Protein AF-A0A6L9UCV9-F1 (afdb_monomer)

Foldseek 3Di:
DDPLQKKKWFKKAFPVHRVDIDTDMDSDPVVVLVCLQVLVDVVRSVRDDIDTQFMDIDSDPVVSVVLSVCCPDPVNVVCCCVPVHVPVVVVSVVPPDPPDDDDDPDPPPVPPPPPDDPDDDDDPVNVVVVVLVVLLVVVLVLLLLLLLLLLLLQLQLCLQQVDGLQQLVVLVVVLVVCVVVVNPVSNVLSVVLNVLLQVLLVVLQVQLVVDLLSLLRLLLQLLVLLVVLLVQSDPVCSSVSSSSSSSSSSNSQSNFQARPRHGDRSSCLVVLVVLLVVVVVVVVVVDPDPPSVSSCSSVNSSVNSNVVSNVLCVVPPSNSSNVSSVSSNVSSVVSVPPDSVSSVVRDDDPPPPDPPPPDDD

Secondary structure (DSSP, 8-state):
------EEEEEEEESS-TT-EEEEEES-HHHHHHHHHTT-SHHHHTT-SEEEEEEEEESSHHHHHHHHHHHHSHHHHHHHHHHTSTTTTTHHHHT---------TTSSSSSSSS----S----HHHHHHHHHHHHHHHHHHHHHHHHHHHHHHHHHHHHHHSS-SS-HHHHHHHHHHHHHTT-HHHHHHHHHHHHHHHHHHHHHHHHHHH-TTHHHHHHHHHHHHHHHHHH--SGGGHHHHHHHHHHHHHHHTTS-SEETTEE--TT-HHHHHHHHHHHHHHHHTT----GGGGGHHHHHHHHHHHHHHHHHHHHHGGGHHHHHHHHHHHHHHHHTTS-HHHHTTSS--------------

Sequence (361 aa):
MSEMRMWYVYILQSVNFPEQQYTGSTSDLKQRLASHNAGKSTHTAKFAPWVLLWYSAFPDKYRALEFETYLKSHSGRAFAKKRLHSWILPALYLSGNLIQSPHSPQLHASLASSANHPDSVMTRQRRRRLIRTRRRLTGLALVASISFLAGMTDAVGLMLTGNFVSFMTGNTTRAAIAVGTGDFGHAAVLFSAILTFIAGNALGIVIAHAADRRAFVVLACVSVLLAAAAGFAEPSLILVQFYLVVLAMGLVNATVEHIEGLPIGLTYVTGALSRFGRGIGRFLLGDRDFAWTVQIVPWSGMIVGAIIGAFLAGALGAHALWLVSMAALLLALVTLFIPRPLQRRFSHRLMAAAPMVRRSK

Solvent-accessible surface area (backbone atoms only — not comparable to full-atom values): 19606 Å² total; per-residue (Å²): 130,84,81,81,70,44,20,33,27,38,34,34,33,18,70,82,40,73,90,44,69,50,76,45,72,37,73,50,65,68,64,48,54,53,38,41,54,70,40,77,37,84,89,50,31,88,43,44,51,63,44,84,67,44,72,52,79,28,82,43,62,66,64,29,51,53,51,40,54,42,44,71,35,77,67,27,41,55,44,41,52,66,74,64,47,60,77,50,70,66,56,69,64,71,72,73,76,91,75,88,76,93,83,81,99,72,75,78,74,75,74,69,79,75,81,85,71,98,79,79,84,75,50,72,64,60,54,52,50,53,52,52,52,53,50,52,50,53,49,52,51,51,44,20,53,51,22,16,53,48,22,18,48,36,32,30,38,26,72,74,62,76,42,68,38,66,50,52,72,60,32,53,52,51,21,54,49,25,51,74,73,67,38,54,68,62,18,50,56,33,51,52,42,50,52,38,24,51,50,15,34,54,50,17,45,54,53,25,67,77,37,93,55,25,42,30,55,35,28,39,52,29,14,52,33,25,41,54,23,34,71,34,62,50,82,93,36,39,66,59,21,45,50,32,42,13,24,23,52,19,19,53,50,42,45,43,48,29,56,97,84,42,79,44,56,79,82,43,49,71,61,30,50,52,47,31,54,52,38,52,55,41,42,76,74,68,50,83,80,64,75,38,62,64,41,48,44,40,53,58,19,19,54,56,18,22,54,53,17,40,52,38,27,71,76,47,46,61,59,30,36,46,56,51,15,50,51,31,37,51,52,15,58,57,46,69,76,52,58,67,80,59,60,65,63,26,44,82,74,77,73,73,73,74,79,78,77,77,77,78,129

Radius of gyration: 29.12 Å; Cα contacts (8 Å, |Δi|>4): 471; chains: 1; bounding box: 70×58×91 Å

Nearest PDB structures (foldseek):
  8tgn-assembly1_A  TM=4.845E-01  e=9.704E-02  Homo sapiens
  8tgk-assembly1_A  TM=5.500E-01  e=6.920E-01  Homo sapiens
  8sbe-assembly1_A  TM=4.747E-01  e=5.294E-01  Rattus norvegicus
  8hpk-assembly1_A  TM=4.981E-01  e=1.081E+00  Oxalobacter formigenes

pLDDT: mean 81.97, std 19.86, range [25.48, 98.5]

Structure (mmCIF, N/CA/C/O backbone):
data_AF-A0A6L9UCV9-F1
#
_entry.id   AF-A0A6L9UCV9-F1
#
loop_
_atom_site.group_PDB
_atom_site.id
_atom_site.type_symbol
_atom_site.label_atom_id
_atom_site.label_alt_id
_atom_site.label_comp_id
_atom_site.label_asym_id
_atom_site.label_entity_id
_atom_site.label_seq_id
_atom_site.pdbx_PDB_ins_code
_atom_site.Cartn_x
_atom_site.Cartn_y
_atom_site.Cartn_z
_atom_site.occupancy
_atom_site.B_iso_or_equiv
_atom_site.auth_seq_id
_atom_site.auth_comp_id
_atom_site.auth_asym_id
_atom_site.auth_atom_id
_atom_site.pdbx_PDB_model_num
ATOM 1 N N . MET A 1 1 ? 52.399 -30.884 -16.250 1.00 38.41 1 MET A N 1
ATOM 2 C CA . MET A 1 1 ? 51.364 -29.880 -15.908 1.00 38.41 1 MET A CA 1
ATOM 3 C C . MET A 1 1 ? 50.056 -30.355 -16.522 1.00 38.41 1 MET A C 1
ATOM 5 O O . MET A 1 1 ? 50.013 -30.480 -17.736 1.00 38.41 1 MET A O 1
ATOM 9 N N . SER A 1 2 ? 49.043 -30.732 -15.732 1.00 49.66 2 SER A N 1
ATOM 10 C CA . SER A 1 2 ? 47.753 -31.137 -16.310 1.00 49.66 2 SER A CA 1
ATOM 11 C C . SER A 1 2 ? 47.058 -29.907 -16.892 1.00 49.66 2 SER A C 1
ATOM 13 O O . SER A 1 2 ? 46.834 -28.944 -16.157 1.00 49.66 2 SER A O 1
ATOM 15 N N . GLU A 1 3 ? 46.720 -29.921 -18.182 1.00 56.31 3 GLU A N 1
ATOM 16 C CA . GLU A 1 3 ? 45.866 -28.892 -18.784 1.00 56.31 3 GLU A CA 1
ATOM 17 C C . GLU A 1 3 ? 44.576 -28.749 -17.967 1.00 56.31 3 GLU A C 1
ATOM 19 O O . GLU A 1 3 ? 43.811 -29.707 -17.811 1.00 56.31 3 GLU A O 1
ATOM 24 N N . MET A 1 4 ? 44.324 -27.551 -17.434 1.00 59.75 4 MET A N 1
ATOM 25 C CA . MET A 1 4 ? 43.027 -27.234 -16.844 1.00 59.75 4 MET A CA 1
ATOM 26 C C . MET A 1 4 ? 41.976 -27.264 -17.957 1.00 59.75 4 MET A C 1
ATOM 28 O O . MET A 1 4 ? 41.922 -26.371 -18.803 1.00 59.75 4 MET A O 1
ATOM 32 N N . ARG A 1 5 ? 41.144 -28.310 -17.977 1.00 77.56 5 ARG A N 1
ATOM 33 C CA . ARG A 1 5 ? 40.060 -28.449 -18.956 1.00 77.56 5 ARG A CA 1
ATOM 34 C C . ARG A 1 5 ? 38.947 -27.444 -18.660 1.00 77.56 5 ARG A C 1
ATOM 36 O O . ARG A 1 5 ? 38.121 -27.664 -17.778 1.00 77.56 5 ARG A O 1
ATOM 43 N N . MET A 1 6 ? 38.915 -26.370 -19.443 1.00 90.88 6 MET A N 1
ATOM 44 C CA . MET A 1 6 ? 37.832 -25.388 -19.440 1.00 90.88 6 MET A CA 1
ATOM 45 C C . MET A 1 6 ? 36.520 -26.006 -19.943 1.00 90.88 6 MET A C 1
ATOM 47 O O . MET A 1 6 ? 36.505 -26.895 -20.796 1.00 90.88 6 MET A O 1
ATOM 51 N N . TRP A 1 7 ? 35.405 -25.496 -19.429 1.00 95.12 7 TRP A N 1
ATOM 52 C CA . TRP A 1 7 ? 34.051 -25.832 -19.853 1.00 95.12 7 TRP A CA 1
ATOM 53 C C . TRP A 1 7 ? 33.343 -24.599 -20.392 1.00 95.12 7 TRP A C 1
ATOM 55 O O . TRP A 1 7 ? 33.472 -23.507 -19.856 1.00 95.12 7 TRP A O 1
ATOM 65 N N . TYR A 1 8 ? 32.563 -24.773 -21.447 1.00 96.81 8 TYR A N 1
ATOM 66 C CA . TYR A 1 8 ? 31.855 -23.697 -22.121 1.00 96.81 8 TYR A CA 1
ATOM 67 C C . TYR A 1 8 ? 30.358 -23.928 -22.028 1.00 96.81 8 TYR A C 1
ATOM 69 O O . TYR A 1 8 ? 29.886 -25.010 -22.372 1.00 96.81 8 TYR A O 1
ATOM 77 N N . VAL A 1 9 ? 29.613 -22.902 -21.627 1.00 97.56 9 VAL A N 1
ATOM 78 C CA . VAL A 1 9 ? 28.151 -22.843 -21.766 1.00 97.56 9 VAL A CA 1
ATOM 79 C C . VAL A 1 9 ? 27.839 -21.943 -22.947 1.00 97.56 9 VAL A C 1
ATOM 81 O O . VAL A 1 9 ? 28.380 -20.842 -23.031 1.00 97.56 9 VAL A O 1
ATOM 84 N N . TYR A 1 10 ? 26.985 -22.395 -23.858 1.00 96.19 10 TYR A N 1
ATOM 85 C CA . TYR A 1 10 ? 26.725 -21.713 -25.122 1.00 96.19 10 TYR A CA 1
ATOM 86 C C . TYR A 1 10 ? 25.236 -21.637 -25.454 1.00 96.19 10 TYR A C 1
ATOM 88 O O . TYR A 1 10 ? 24.431 -22.451 -24.999 1.00 96.19 10 TYR A O 1
ATOM 96 N N . ILE A 1 11 ? 24.895 -20.652 -26.284 1.00 95.62 11 ILE A N 1
ATOM 97 C CA . ILE A 1 11 ? 23.583 -20.475 -26.905 1.00 95.62 11 ILE A CA 1
ATOM 98 C C . ILE A 1 11 ? 23.787 -20.479 -28.420 1.00 95.62 11 ILE A C 1
ATOM 100 O O . ILE A 1 11 ? 24.557 -19.675 -28.950 1.00 95.62 11 ILE A O 1
ATOM 104 N N . LEU A 1 12 ? 23.092 -21.379 -29.108 1.00 93.94 12 LEU A N 1
ATOM 105 C CA . LEU A 1 12 ? 23.018 -21.447 -30.563 1.00 93.94 12 LEU A CA 1
ATOM 106 C C . LEU A 1 12 ? 21.675 -20.911 -31.046 1.00 93.94 12 LEU A C 1
ATOM 108 O O . LEU A 1 12 ? 20.663 -21.032 -30.350 1.00 93.94 12 LEU A O 1
ATOM 112 N N . GLN A 1 13 ? 21.666 -20.384 -32.263 1.00 92.88 13 GLN A N 1
ATOM 113 C CA . GLN A 1 13 ? 20.455 -19.993 -32.973 1.00 92.88 13 GLN A CA 1
ATOM 114 C C . GLN A 1 13 ? 20.435 -20.651 -34.350 1.00 92.88 13 GLN A C 1
ATOM 116 O O . GLN A 1 13 ? 21.464 -20.706 -35.027 1.00 92.88 13 GLN A O 1
ATOM 121 N N . SER A 1 14 ? 19.281 -21.187 -34.740 1.00 90.94 14 SER A N 1
ATOM 122 C CA . SER A 1 14 ? 19.103 -21.720 -36.089 1.00 90.94 14 SER A CA 1
ATOM 123 C C . SER A 1 14 ? 19.047 -20.571 -37.092 1.00 90.94 14 SER A C 1
ATOM 125 O O . SER A 1 14 ? 18.369 -19.569 -36.859 1.00 90.94 14 SER A O 1
ATOM 127 N N . VAL A 1 15 ? 19.749 -20.725 -38.213 1.00 87.50 15 VAL A N 1
ATOM 128 C CA . VAL A 1 15 ? 19.719 -19.762 -39.323 1.00 87.50 15 VAL A CA 1
ATOM 129 C C . VAL A 1 15 ? 18.365 -19.814 -40.028 1.00 87.50 15 VAL A C 1
ATOM 131 O O . VAL A 1 15 ? 17.752 -18.778 -40.267 1.00 87.50 15 VAL A O 1
ATOM 134 N N . ASN A 1 16 ? 17.872 -21.024 -40.305 1.00 84.88 16 ASN A N 1
ATOM 135 C CA . ASN A 1 16 ? 16.624 -21.234 -41.043 1.00 84.88 16 ASN A CA 1
ATOM 136 C C . ASN A 1 16 ? 15.378 -21.023 -40.171 1.00 84.88 16 ASN A C 1
ATOM 138 O O . ASN A 1 16 ? 14.313 -20.688 -40.683 1.00 84.88 16 ASN A O 1
ATOM 142 N N . PHE A 1 17 ? 15.502 -21.201 -38.852 1.00 87.44 17 PHE A N 1
ATOM 143 C CA . PHE A 1 17 ? 14.400 -21.057 -37.903 1.00 87.44 17 PHE A CA 1
ATOM 144 C C . PHE A 1 17 ? 14.795 -20.109 -36.761 1.00 87.44 17 PHE A C 1
ATOM 146 O O . PHE A 1 17 ? 15.124 -20.575 -35.672 1.00 87.44 17 PHE A O 1
ATOM 153 N N . PRO A 1 18 ? 14.734 -18.778 -36.953 1.00 82.44 18 PRO A N 1
ATOM 154 C CA . PRO A 1 18 ? 15.264 -17.809 -35.986 1.00 82.44 18 PRO A CA 1
ATOM 155 C C . PRO A 1 18 ? 14.637 -17.874 -34.585 1.00 82.44 18 PRO A C 1
ATOM 157 O O . PRO A 1 18 ? 15.263 -17.468 -33.608 1.00 82.44 18 PRO A O 1
ATOM 160 N N . GLU A 1 19 ? 13.419 -18.401 -34.461 1.00 83.19 19 GLU A N 1
ATOM 161 C CA . GLU A 1 19 ? 12.747 -18.623 -33.172 1.00 83.19 19 GLU A CA 1
ATOM 162 C C . GLU A 1 19 ? 13.340 -19.811 -32.384 1.00 83.19 19 GLU A C 1
ATOM 164 O O . GLU A 1 19 ? 13.113 -19.944 -31.181 1.00 83.19 19 GLU A O 1
ATOM 169 N N . GLN A 1 20 ? 14.105 -20.684 -33.047 1.00 89.25 20 GLN A N 1
ATOM 170 C CA . GLN A 1 20 ? 14.715 -21.863 -32.444 1.00 89.25 20 GLN A CA 1
ATOM 171 C C . GLN A 1 20 ? 16.097 -21.531 -31.888 1.00 89.25 20 GLN A C 1
ATOM 173 O O . GLN A 1 20 ? 17.032 -21.176 -32.612 1.00 89.25 20 GLN A O 1
ATOM 178 N N . GLN A 1 21 ? 16.226 -21.701 -30.575 1.00 91.94 21 GLN A N 1
ATOM 179 C CA . GLN A 1 21 ? 17.477 -21.555 -29.843 1.00 91.94 21 GLN A CA 1
ATOM 180 C C . GLN A 1 21 ? 17.810 -22.839 -29.098 1.00 91.94 21 GLN A C 1
ATOM 182 O O . GLN A 1 21 ? 16.922 -23.560 -28.636 1.00 91.94 21 GLN A O 1
ATOM 187 N N . TYR A 1 22 ? 19.102 -23.097 -28.940 1.00 92.94 22 TYR A N 1
ATOM 188 C CA . TYR A 1 22 ? 19.594 -24.239 -28.188 1.00 92.94 22 TYR A CA 1
ATOM 189 C C . TYR A 1 22 ? 20.651 -23.802 -27.180 1.00 92.94 22 TYR A C 1
ATOM 191 O O . TYR A 1 22 ? 21.622 -23.145 -27.543 1.00 92.94 22 TYR A O 1
ATOM 199 N N . THR A 1 23 ? 20.477 -24.198 -25.921 1.00 95.38 23 THR A N 1
ATOM 200 C CA . THR A 1 23 ? 21.443 -23.939 -24.846 1.00 95.38 23 THR A CA 1
ATOM 201 C C . THR A 1 23 ? 22.064 -25.252 -24.398 1.00 95.38 23 THR A C 1
ATOM 203 O O . THR A 1 23 ? 21.338 -26.203 -24.095 1.00 95.38 23 THR A O 1
ATOM 206 N N . GLY A 1 24 ? 23.389 -25.292 -24.307 1.00 95.12 24 GLY A N 1
ATOM 207 C CA . GLY A 1 24 ? 24.118 -26.469 -23.847 1.00 95.12 24 GLY A CA 1
ATOM 208 C C . GLY A 1 24 ? 25.471 -26.127 -23.239 1.00 95.12 24 GLY A C 1
ATOM 209 O O . GLY A 1 24 ? 25.876 -24.964 -23.213 1.00 95.12 24 GLY A O 1
ATOM 210 N N . SER A 1 25 ? 26.179 -27.156 -22.779 1.00 95.81 25 SER A N 1
ATOM 211 C CA . SER A 1 25 ? 27.574 -27.055 -22.354 1.00 95.81 25 SER A CA 1
ATOM 212 C C . SER A 1 25 ? 28.478 -28.100 -23.014 1.00 95.81 25 SER A C 1
ATOM 214 O O . SER A 1 25 ? 28.019 -29.095 -23.586 1.00 95.81 25 SER A O 1
ATOM 216 N N . THR A 1 26 ? 29.782 -27.826 -23.047 1.00 94.88 26 THR A N 1
ATOM 217 C CA . THR A 1 26 ? 30.801 -28.681 -23.678 1.00 94.88 26 THR A CA 1
ATOM 218 C C . THR A 1 26 ? 32.203 -28.284 -23.220 1.00 94.88 26 THR A C 1
ATOM 220 O O . THR A 1 26 ? 32.436 -27.121 -22.910 1.00 94.88 26 THR A O 1
ATOM 223 N N . SER A 1 27 ? 33.158 -29.212 -23.219 1.00 93.56 27 SER A N 1
ATOM 224 C CA . SER A 1 27 ? 34.583 -28.887 -23.042 1.00 93.56 27 SER A CA 1
ATOM 225 C C . SER A 1 27 ? 35.250 -28.405 -24.337 1.00 93.56 27 SER A C 1
ATOM 227 O O . SER A 1 27 ? 36.292 -27.766 -24.287 1.00 93.56 27 SER A O 1
ATOM 229 N N . ASP A 1 28 ? 34.640 -28.677 -25.496 1.00 93.75 28 ASP A N 1
ATOM 230 C CA . ASP A 1 28 ? 35.088 -28.188 -26.805 1.00 93.75 28 ASP A CA 1
ATOM 231 C C . ASP A 1 28 ? 33.911 -27.555 -27.554 1.00 93.75 28 ASP A C 1
ATOM 233 O O . ASP A 1 28 ? 32.972 -28.238 -27.985 1.00 93.75 28 ASP A O 1
ATOM 237 N N . LEU A 1 29 ? 33.930 -26.225 -27.655 1.00 93.50 29 LEU A N 1
ATOM 238 C CA . LEU A 1 29 ? 32.867 -25.445 -28.287 1.00 93.50 29 LEU A CA 1
ATOM 239 C C . LEU A 1 29 ? 32.883 -25.561 -29.814 1.00 93.50 29 LEU A C 1
ATOM 241 O O . LEU A 1 29 ? 31.819 -25.635 -30.434 1.00 93.50 29 LEU A O 1
ATOM 245 N N . LYS A 1 30 ? 34.075 -25.611 -30.421 1.00 93.25 30 LYS A N 1
ATOM 246 C CA . LYS A 1 30 ? 34.236 -25.665 -31.881 1.00 93.25 30 LYS A CA 1
ATOM 247 C C . LYS A 1 30 ? 33.744 -27.008 -32.412 1.00 93.25 30 LYS A C 1
ATOM 249 O O . LYS A 1 30 ? 32.900 -27.044 -33.310 1.00 93.25 30 LYS A O 1
ATOM 254 N N . GLN A 1 31 ? 34.196 -28.103 -31.800 1.00 93.75 31 GLN A N 1
ATOM 255 C CA . GLN A 1 31 ? 33.770 -29.453 -32.164 1.00 93.75 31 GLN A CA 1
ATOM 256 C C . GLN A 1 31 ? 32.263 -29.644 -31.946 1.00 93.75 31 GLN A C 1
ATOM 258 O O . GLN A 1 31 ? 31.582 -30.278 -32.761 1.00 93.75 31 GLN A O 1
ATOM 263 N N . ARG A 1 32 ? 31.713 -29.077 -30.864 1.00 94.50 32 ARG A N 1
ATOM 264 C CA . ARG A 1 32 ? 30.282 -29.183 -30.557 1.00 94.50 32 ARG A CA 1
ATOM 265 C C . ARG A 1 32 ? 29.414 -28.452 -31.580 1.00 94.50 32 ARG A C 1
ATOM 267 O O . ARG A 1 32 ? 28.425 -29.032 -32.024 1.00 94.50 32 ARG A O 1
ATOM 274 N N . LEU A 1 33 ? 29.786 -27.237 -31.993 1.00 94.19 33 LEU A N 1
ATOM 275 C CA . LEU A 1 33 ? 29.072 -26.504 -33.046 1.00 94.19 33 LEU A CA 1
ATOM 276 C C . LEU A 1 33 ? 29.090 -27.274 -34.376 1.00 94.19 33 LEU A C 1
ATOM 278 O O . LEU A 1 33 ? 28.041 -27.461 -34.992 1.00 94.19 33 LEU A O 1
ATOM 282 N N . ALA A 1 34 ? 30.256 -27.795 -34.774 1.00 93.50 34 ALA A N 1
ATOM 283 C CA . ALA A 1 34 ? 30.380 -28.632 -35.968 1.00 93.50 34 ALA A CA 1
ATOM 284 C C . ALA A 1 34 ? 29.495 -29.890 -35.881 1.00 93.50 34 ALA A C 1
ATOM 286 O O . ALA A 1 34 ? 28.832 -30.253 -36.848 1.00 93.50 34 ALA A O 1
ATOM 287 N N . SER A 1 35 ? 29.414 -30.518 -34.704 1.00 91.12 35 SER A N 1
ATOM 288 C CA . SER A 1 35 ? 28.571 -31.700 -34.478 1.00 91.12 35 SER A CA 1
ATOM 289 C C . SER A 1 35 ? 27.072 -31.407 -34.605 1.00 91.12 35 SER A C 1
ATOM 291 O O . SER A 1 35 ? 26.344 -32.234 -35.154 1.00 91.12 35 SER A O 1
ATOM 293 N N . HIS A 1 36 ? 26.605 -30.243 -34.133 1.00 91.38 36 HIS A N 1
ATOM 294 C CA . HIS A 1 36 ? 25.216 -29.806 -34.327 1.00 91.38 36 HIS A CA 1
ATOM 295 C C . HIS A 1 36 ? 24.891 -29.590 -35.810 1.00 91.38 36 HIS A C 1
ATOM 297 O O . HIS A 1 36 ? 23.842 -30.035 -36.272 1.00 91.38 36 HIS A O 1
ATOM 303 N N . ASN A 1 37 ? 25.806 -28.975 -36.563 1.00 92.12 37 ASN A N 1
ATOM 304 C CA . ASN A 1 37 ? 25.623 -28.723 -37.996 1.00 92.12 37 ASN A CA 1
ATOM 305 C C . ASN A 1 37 ? 25.769 -29.978 -38.862 1.00 92.12 37 ASN A C 1
ATOM 307 O O . ASN A 1 37 ? 25.152 -30.057 -39.915 1.00 92.12 37 ASN A O 1
ATOM 311 N N . ALA A 1 38 ? 26.501 -30.986 -38.386 1.00 90.62 38 ALA A N 1
ATOM 312 C CA . ALA A 1 38 ? 26.564 -32.315 -38.991 1.00 90.62 38 ALA A CA 1
ATOM 313 C C . ALA A 1 38 ? 25.378 -33.224 -38.599 1.00 90.62 38 ALA A C 1
ATOM 315 O O . ALA A 1 38 ? 25.397 -34.414 -38.901 1.00 90.62 38 ALA A O 1
ATOM 316 N N . GLY A 1 39 ? 24.376 -32.711 -37.873 1.00 87.50 39 GLY A N 1
ATOM 317 C CA . GLY A 1 39 ? 23.168 -33.466 -37.530 1.00 87.50 39 GLY A CA 1
ATOM 318 C C . GLY A 1 39 ? 23.360 -34.579 -36.491 1.00 87.50 39 GLY A C 1
ATOM 319 O O . GLY A 1 39 ? 22.473 -35.411 -36.321 1.00 87.50 39 GLY A O 1
ATOM 320 N N . LYS A 1 40 ? 24.468 -34.593 -35.736 1.00 84.50 40 LYS A N 1
ATOM 321 C CA . LYS A 1 40 ? 24.797 -35.665 -34.766 1.00 84.50 40 LYS A CA 1
ATOM 322 C C . LYS A 1 40 ? 23.916 -35.691 -33.505 1.00 84.50 40 LYS A C 1
ATOM 324 O O . LYS A 1 40 ? 24.155 -36.481 -32.598 1.00 84.50 40 LYS A O 1
ATOM 329 N N . SER A 1 41 ? 22.917 -34.816 -33.410 1.00 82.81 41 SER A N 1
ATOM 330 C CA . SER A 1 41 ? 21.957 -34.761 -32.307 1.00 82.81 41 SER A CA 1
ATOM 331 C C . SER A 1 41 ? 20.544 -34.708 -32.876 1.00 82.81 41 SER A C 1
ATOM 333 O O . SER A 1 41 ? 20.150 -33.718 -33.490 1.00 82.81 41 SER A O 1
ATOM 335 N N . THR A 1 42 ? 19.769 -35.764 -32.624 1.00 78.56 42 THR A N 1
ATOM 336 C CA . THR A 1 42 ? 18.404 -35.968 -33.141 1.00 78.56 42 THR A CA 1
ATOM 337 C C . THR A 1 42 ? 17.480 -34.771 -32.896 1.00 78.56 42 THR A C 1
ATOM 339 O O . THR A 1 42 ? 16.732 -34.365 -33.782 1.00 78.56 42 THR A O 1
ATOM 342 N N . HIS A 1 43 ? 17.574 -34.138 -31.724 1.00 76.88 43 HIS A N 1
ATOM 343 C CA . HIS A 1 43 ? 16.745 -32.982 -31.364 1.00 76.88 43 HIS A CA 1
ATOM 344 C C . HIS A 1 43 ? 17.124 -31.682 -32.083 1.00 76.88 43 HIS A C 1
ATOM 346 O O . HIS A 1 43 ? 16.264 -30.816 -32.250 1.00 76.88 43 HIS A O 1
ATOM 352 N N . THR A 1 44 ? 18.383 -31.530 -32.497 1.00 84.31 44 THR A N 1
ATOM 353 C CA . THR A 1 44 ? 18.900 -30.279 -33.079 1.00 84.31 44 THR A CA 1
ATOM 354 C C . THR A 1 44 ? 19.157 -30.366 -34.582 1.00 84.31 44 THR A C 1
ATOM 356 O O . THR A 1 44 ? 19.187 -29.331 -35.243 1.00 84.31 44 THR A O 1
ATOM 359 N N . ALA A 1 45 ? 19.263 -31.573 -35.145 1.00 86.50 45 ALA A N 1
ATOM 360 C CA . ALA A 1 45 ? 19.530 -31.807 -36.565 1.00 86.50 45 ALA A CA 1
ATOM 361 C C . ALA A 1 45 ? 18.494 -31.140 -37.485 1.00 86.50 45 ALA A C 1
ATOM 363 O O . ALA A 1 45 ? 18.858 -30.494 -38.461 1.00 86.50 45 ALA A O 1
ATOM 364 N N . LYS A 1 46 ? 17.207 -31.211 -37.121 1.00 91.38 46 LYS A N 1
ATOM 365 C CA . LYS A 1 46 ? 16.090 -30.636 -37.895 1.00 91.38 46 LYS A CA 1
ATOM 366 C C . LYS A 1 46 ? 16.097 -29.108 -38.020 1.00 91.38 46 LYS A C 1
ATOM 368 O O . LYS A 1 46 ? 15.329 -28.564 -38.803 1.00 91.38 46 LYS A O 1
ATOM 373 N N . PHE A 1 47 ? 16.922 -28.419 -37.233 1.00 89.38 47 PHE A N 1
ATOM 374 C CA . PHE A 1 47 ? 17.032 -26.960 -37.256 1.00 89.38 47 PHE A CA 1
ATOM 375 C C . PHE A 1 47 ? 18.437 -26.487 -37.654 1.00 89.38 47 PHE A C 1
ATOM 377 O O . PHE A 1 47 ? 18.757 -25.311 -37.486 1.00 89.38 47 PHE A O 1
ATOM 384 N N . ALA A 1 48 ? 19.285 -27.375 -38.178 1.00 86.75 48 ALA A N 1
ATOM 385 C CA . ALA A 1 48 ? 20.532 -26.959 -38.805 1.00 86.75 48 ALA A CA 1
ATOM 386 C C . ALA A 1 48 ? 20.254 -26.090 -40.063 1.00 86.75 48 ALA A C 1
ATOM 388 O O . ALA A 1 48 ? 19.210 -26.255 -40.702 1.00 86.75 48 ALA A O 1
ATOM 389 N N . PRO A 1 49 ? 21.164 -25.169 -40.437 1.00 92.12 49 PRO A N 1
ATOM 390 C CA . PRO A 1 49 ? 22.422 -24.865 -39.766 1.00 92.12 49 PRO A CA 1
ATOM 391 C C . PRO A 1 49 ? 22.237 -23.937 -38.554 1.00 92.12 49 PRO A C 1
ATOM 393 O O . PRO A 1 49 ? 21.345 -23.091 -38.504 1.00 92.12 49 PRO A O 1
ATOM 396 N N . TRP A 1 50 ? 23.115 -24.112 -37.574 1.00 92.44 50 TRP A N 1
ATOM 397 C CA . TRP A 1 50 ? 23.215 -23.368 -36.327 1.00 92.44 50 TRP A CA 1
ATOM 398 C C . TRP A 1 50 ? 24.404 -22.414 -36.364 1.00 92.44 50 TRP A C 1
ATOM 400 O O . TRP A 1 50 ? 25.497 -22.772 -36.817 1.00 92.44 50 TRP A O 1
ATOM 410 N N . VAL A 1 51 ? 24.207 -21.230 -35.795 1.00 93.12 51 VAL A N 1
ATOM 411 C CA . VAL A 1 51 ? 25.260 -20.249 -35.521 1.00 93.12 51 VAL A CA 1
ATOM 412 C C . VAL A 1 51 ? 25.408 -20.036 -34.019 1.00 93.12 51 VAL A C 1
ATOM 414 O O . VAL A 1 51 ? 24.438 -20.114 -33.259 1.00 93.12 51 VAL A O 1
ATOM 417 N N . LEU A 1 52 ? 26.641 -19.783 -33.578 1.00 93.88 52 LEU A N 1
ATOM 418 C CA . LEU A 1 52 ? 26.940 -19.478 -32.184 1.00 93.88 52 LEU A CA 1
ATOM 419 C C . LEU A 1 52 ? 26.531 -18.039 -31.874 1.00 93.88 52 LEU A C 1
ATOM 421 O O . LEU A 1 52 ? 27.089 -17.096 -32.428 1.00 93.88 52 LEU A O 1
ATOM 425 N N . LEU A 1 53 ? 25.574 -17.882 -30.966 1.00 92.25 53 LEU A N 1
ATOM 426 C CA . LEU A 1 53 ? 25.051 -16.579 -30.574 1.00 92.25 53 LEU A CA 1
ATOM 427 C C . LEU A 1 53 ? 25.840 -15.986 -29.405 1.00 92.25 53 LEU A C 1
ATOM 429 O O . LEU A 1 53 ? 26.113 -14.790 -29.364 1.00 92.25 53 LEU A O 1
ATOM 433 N N . TRP A 1 54 ? 26.178 -16.830 -28.432 1.00 95.56 54 TRP A N 1
ATOM 434 C CA . TRP A 1 54 ? 26.879 -16.429 -27.218 1.00 95.56 54 TRP A CA 1
ATOM 435 C C . TRP A 1 54 ? 27.520 -17.641 -26.536 1.00 95.56 54 TRP A C 1
ATOM 437 O O . TRP A 1 54 ? 26.983 -18.747 -26.619 1.00 95.56 54 TRP A O 1
ATOM 447 N N . TYR A 1 55 ? 28.624 -17.432 -25.814 1.00 96.50 55 TYR A N 1
ATOM 448 C CA . TYR A 1 55 ? 29.179 -18.424 -24.894 1.00 96.50 55 TYR A CA 1
ATOM 449 C C . TYR A 1 55 ? 29.883 -17.780 -23.692 1.00 96.50 55 TYR A C 1
ATOM 451 O O . TYR A 1 55 ? 30.269 -16.612 -23.736 1.00 96.50 55 TYR A O 1
ATOM 459 N N . SER A 1 56 ? 30.090 -18.564 -22.634 1.00 95.75 56 SER A N 1
ATOM 460 C CA . SER A 1 56 ? 30.952 -18.228 -21.496 1.00 95.75 56 SER A CA 1
ATOM 461 C C . SER A 1 56 ? 31.777 -19.438 -21.074 1.00 95.75 56 SER A C 1
ATOM 463 O O . SER A 1 56 ? 31.319 -20.575 -21.193 1.00 95.75 56 SER A O 1
ATOM 465 N N . ALA A 1 57 ? 33.004 -19.177 -20.625 1.00 95.44 57 ALA A N 1
ATOM 466 C CA . ALA A 1 57 ? 33.975 -20.181 -20.222 1.00 95.44 57 ALA A CA 1
ATOM 467 C C . ALA A 1 57 ? 34.072 -20.262 -18.692 1.00 95.44 57 ALA A C 1
ATOM 469 O O . ALA A 1 57 ? 34.106 -19.243 -18.005 1.00 95.44 57 ALA A O 1
ATOM 470 N N . PHE A 1 58 ? 34.166 -21.481 -18.180 1.00 92.31 58 PHE A N 1
ATOM 471 C CA . PHE A 1 58 ? 34.222 -21.825 -16.770 1.00 92.31 58 PHE A CA 1
ATOM 472 C C . PHE A 1 58 ? 35.431 -22.735 -16.532 1.00 92.31 58 PHE A C 1
ATOM 474 O O . PHE A 1 58 ? 35.619 -23.694 -17.283 1.00 92.31 58 PHE A O 1
ATOM 481 N N . PRO A 1 59 ? 36.236 -22.485 -15.489 1.00 89.81 59 PRO A N 1
ATOM 482 C CA . PRO A 1 59 ? 37.320 -23.389 -15.104 1.00 89.81 59 PRO A CA 1
ATOM 483 C C . PRO A 1 59 ? 36.805 -24.661 -14.416 1.00 89.81 59 PRO A C 1
ATOM 485 O O . PRO A 1 59 ? 37.529 -25.645 -14.321 1.00 89.81 59 PRO A O 1
ATOM 488 N N . ASP A 1 60 ? 35.556 -24.644 -13.943 1.00 87.69 60 ASP A N 1
ATOM 489 C CA . ASP A 1 60 ? 34.915 -25.747 -13.240 1.00 87.69 60 ASP A CA 1
ATOM 490 C C . ASP A 1 60 ? 33.675 -26.240 -13.998 1.00 87.69 60 ASP A C 1
ATOM 492 O O . ASP A 1 60 ? 32.797 -25.460 -14.385 1.00 87.69 60 ASP A O 1
ATOM 496 N N . LYS A 1 61 ? 33.597 -27.561 -14.185 1.00 90.88 61 LYS A N 1
ATOM 497 C CA . LYS A 1 61 ? 32.494 -28.223 -14.890 1.00 90.88 61 LYS A CA 1
ATOM 498 C C . LYS A 1 61 ? 31.165 -28.044 -14.160 1.00 90.88 61 LYS A C 1
ATOM 500 O O . LYS A 1 61 ? 30.139 -27.870 -14.815 1.00 90.88 61 LYS A O 1
ATOM 505 N N . TYR A 1 62 ? 31.164 -28.107 -12.829 1.00 91.12 62 TYR A N 1
ATOM 506 C CA . TYR A 1 62 ? 29.929 -28.048 -12.049 1.00 91.12 62 TYR A CA 1
ATOM 507 C C . TYR A 1 62 ? 29.285 -26.665 -12.145 1.00 91.12 62 TYR A C 1
ATOM 509 O O . TYR A 1 62 ? 28.101 -26.567 -12.460 1.00 91.12 62 TYR A O 1
ATOM 517 N N . ARG A 1 63 ? 30.078 -25.594 -12.042 1.00 90.38 63 ARG A N 1
ATOM 518 C CA . ARG A 1 63 ? 29.618 -24.216 -12.275 1.00 90.38 63 ARG A CA 1
ATOM 519 C C . ARG A 1 63 ? 29.087 -24.002 -13.692 1.00 90.38 63 ARG A C 1
ATOM 521 O O . ARG A 1 63 ? 28.092 -23.299 -13.863 1.00 90.38 63 ARG A O 1
ATOM 528 N N . ALA A 1 64 ? 29.702 -24.623 -14.703 1.00 93.38 64 ALA A N 1
ATOM 529 C CA . ALA A 1 64 ? 29.175 -24.588 -16.069 1.00 93.38 64 ALA A CA 1
ATOM 530 C C . ALA A 1 64 ? 27.786 -25.251 -16.159 1.00 93.38 64 ALA A C 1
ATOM 532 O O . ALA A 1 64 ? 26.876 -24.698 -16.774 1.00 93.38 64 ALA A O 1
ATOM 533 N N . LEU A 1 65 ? 27.598 -26.406 -15.513 1.00 93.06 65 LEU A N 1
ATOM 534 C CA . LEU A 1 65 ? 26.322 -27.131 -15.505 1.00 93.06 65 LEU A CA 1
ATOM 535 C C . LEU A 1 65 ? 25.227 -26.399 -14.714 1.00 93.06 65 LEU A C 1
ATOM 537 O O . LEU A 1 65 ? 24.081 -26.340 -15.169 1.00 93.06 65 LEU A O 1
ATOM 541 N N . GLU A 1 66 ? 25.558 -25.800 -13.567 1.00 94.38 66 GLU A N 1
ATOM 542 C CA . GLU A 1 66 ? 24.630 -24.951 -12.805 1.00 94.38 66 GLU A CA 1
ATOM 543 C C . GLU A 1 66 ? 24.169 -23.756 -13.641 1.00 94.38 66 GLU A C 1
ATOM 545 O O . GLU A 1 66 ? 22.974 -23.457 -13.716 1.00 94.38 66 GLU A O 1
ATOM 550 N N . PHE A 1 67 ? 25.107 -23.104 -14.334 1.00 95.19 67 PHE A N 1
ATOM 551 C CA . PHE A 1 67 ? 24.794 -21.965 -15.183 1.00 95.19 67 PHE A CA 1
ATOM 552 C C . PHE A 1 67 ? 23.974 -22.366 -16.420 1.00 95.19 67 PHE A C 1
ATOM 554 O O . PHE A 1 67 ? 23.006 -21.683 -16.759 1.00 95.19 67 PHE A O 1
ATOM 561 N N . GLU A 1 68 ? 24.281 -23.498 -17.063 1.00 96.19 68 GLU A N 1
ATOM 562 C CA . GLU A 1 68 ? 23.455 -24.071 -18.136 1.00 96.19 68 GLU A CA 1
ATOM 563 C C . GLU A 1 68 ? 22.023 -24.349 -17.651 1.00 96.19 68 GLU A C 1
ATOM 565 O O . GLU A 1 68 ? 21.051 -23.969 -18.314 1.00 96.19 68 GLU A O 1
ATOM 570 N N . THR A 1 69 ? 21.888 -24.976 -16.480 1.00 94.75 69 THR A N 1
ATOM 571 C CA . THR A 1 69 ? 20.593 -25.294 -15.860 1.00 94.75 69 THR A CA 1
ATOM 572 C C . THR A 1 69 ? 19.801 -24.023 -15.579 1.00 94.75 69 THR A C 1
ATOM 574 O O . THR A 1 69 ? 18.622 -23.930 -15.935 1.00 94.75 69 THR A O 1
ATOM 577 N N . TYR A 1 70 ? 20.459 -22.999 -15.029 1.00 95.31 70 TYR A N 1
ATOM 578 C CA . TYR A 1 70 ? 19.859 -21.685 -14.839 1.00 95.31 70 TYR A CA 1
ATOM 579 C C . TYR A 1 70 ? 19.370 -21.100 -16.166 1.00 95.31 70 TYR A C 1
ATOM 581 O O . TYR A 1 70 ? 18.200 -20.727 -16.254 1.00 95.31 70 TYR A O 1
ATOM 589 N N . LEU A 1 71 ? 20.200 -21.075 -17.215 1.00 94.88 71 LEU A N 1
ATOM 590 C CA . LEU A 1 71 ? 19.818 -20.537 -18.527 1.00 94.88 71 LEU A CA 1
ATOM 591 C C . LEU A 1 71 ? 18.646 -21.292 -19.175 1.00 94.88 71 LEU A C 1
ATOM 593 O O . LEU A 1 71 ? 17.896 -20.697 -19.952 1.00 94.88 71 LEU A O 1
ATOM 597 N N . LYS A 1 72 ? 18.447 -22.573 -18.844 1.00 90.38 72 LYS A N 1
ATOM 598 C CA . LYS A 1 72 ? 17.306 -23.377 -19.311 1.00 90.38 72 LYS A CA 1
ATOM 599 C C . LYS A 1 72 ? 15.995 -23.082 -18.567 1.00 90.38 72 LYS A C 1
ATOM 601 O O . LYS A 1 72 ? 14.936 -23.401 -19.111 1.00 90.38 72 LYS A O 1
ATOM 606 N N . SER A 1 73 ? 16.041 -22.445 -17.394 1.00 89.88 73 SER A N 1
ATOM 607 C CA . SER A 1 73 ? 14.858 -22.033 -16.618 1.00 89.88 73 SER A CA 1
ATOM 608 C C . SER A 1 73 ? 14.095 -20.856 -17.253 1.00 89.88 73 SER A C 1
ATOM 610 O O . SER A 1 73 ? 14.619 -20.136 -18.103 1.00 89.88 73 SER A O 1
ATOM 612 N N . HIS A 1 74 ? 12.855 -20.602 -16.814 1.00 79.62 74 HIS A N 1
ATOM 613 C CA . HIS A 1 74 ? 12.045 -19.472 -17.300 1.00 79.62 74 HIS A CA 1
ATOM 614 C C . HIS A 1 74 ? 12.724 -18.109 -17.078 1.00 79.62 74 HIS A C 1
ATOM 616 O O . HIS A 1 74 ? 12.775 -17.277 -17.988 1.00 79.62 74 HIS A O 1
ATOM 622 N N . SER A 1 75 ? 13.275 -17.884 -15.882 1.00 84.38 75 SER A N 1
ATOM 623 C CA . SER A 1 75 ? 13.974 -16.642 -15.542 1.00 84.38 75 SER A CA 1
ATOM 624 C C . SER A 1 75 ? 15.310 -16.523 -16.281 1.00 84.38 75 SER A C 1
ATOM 626 O O . SER A 1 75 ? 15.639 -15.436 -16.759 1.00 84.38 75 SER A O 1
ATOM 628 N N . GLY A 1 76 ? 16.033 -17.632 -16.460 1.00 89.56 76 GLY A N 1
ATOM 629 C CA . GLY A 1 76 ? 17.276 -17.677 -17.231 1.00 89.56 76 GLY A CA 1
ATOM 630 C C . GLY A 1 76 ? 17.079 -17.401 -18.719 1.00 89.56 76 GLY A C 1
ATOM 631 O O . GLY A 1 76 ? 17.827 -16.611 -19.292 1.00 89.56 76 GLY A O 1
ATOM 632 N N . ARG A 1 77 ? 16.020 -17.937 -19.340 1.00 88.75 77 ARG A N 1
ATOM 633 C CA . ARG A 1 77 ? 15.650 -17.611 -20.732 1.00 88.75 77 ARG A CA 1
ATOM 634 C C . ARG A 1 77 ? 15.317 -16.126 -20.893 1.00 88.75 77 ARG A C 1
ATOM 636 O O . ARG A 1 77 ? 15.786 -15.484 -21.833 1.00 88.75 77 ARG A O 1
ATOM 643 N N . ALA A 1 78 ? 14.558 -15.553 -19.954 1.00 85.69 78 ALA A N 1
ATOM 644 C CA . ALA A 1 78 ? 14.255 -14.120 -19.950 1.00 85.69 78 ALA A CA 1
ATOM 645 C C . ALA A 1 78 ? 15.522 -13.261 -19.764 1.00 85.69 78 ALA A C 1
ATOM 647 O O . ALA A 1 78 ? 15.680 -12.232 -20.429 1.00 85.69 78 ALA A O 1
ATOM 648 N N . PHE A 1 79 ? 16.442 -13.696 -18.896 1.00 91.69 79 PHE A N 1
ATOM 649 C CA . PHE A 1 79 ? 17.748 -13.071 -18.707 1.00 91.69 79 PHE A CA 1
ATOM 650 C C . PHE A 1 79 ? 18.586 -13.127 -19.990 1.00 91.69 79 PHE A C 1
ATOM 652 O O . PHE A 1 79 ? 19.008 -12.074 -20.469 1.00 91.69 79 PHE A O 1
ATOM 659 N N . ALA A 1 80 ? 18.756 -14.309 -20.590 1.00 89.75 80 ALA A N 1
ATOM 660 C CA . ALA A 1 80 ? 19.535 -14.513 -21.810 1.00 89.75 80 ALA A CA 1
ATOM 661 C C . ALA A 1 80 ? 19.028 -13.634 -22.957 1.00 89.75 80 ALA A C 1
ATOM 663 O O . ALA A 1 80 ? 19.801 -12.875 -23.550 1.00 89.75 80 ALA A O 1
ATOM 664 N N . LYS A 1 81 ? 17.708 -13.645 -23.190 1.00 85.38 81 LYS A N 1
ATOM 665 C CA . LYS A 1 81 ? 17.060 -12.822 -24.218 1.00 85.38 81 LYS A CA 1
ATOM 666 C C . LYS A 1 81 ? 17.301 -11.336 -24.008 1.00 85.38 81 LYS A C 1
ATOM 668 O O . LYS A 1 81 ? 17.436 -10.602 -24.976 1.00 85.38 81 LYS A O 1
ATOM 673 N N . LYS A 1 82 ? 17.356 -10.872 -22.758 1.00 85.62 82 LYS A N 1
ATOM 674 C CA . LYS A 1 82 ? 17.529 -9.451 -22.428 1.00 85.62 82 LYS A CA 1
ATOM 675 C C . LYS A 1 82 ? 18.996 -9.015 -22.403 1.00 85.62 82 LYS A C 1
ATOM 677 O O . LYS A 1 82 ? 19.279 -7.868 -22.750 1.00 85.62 82 LYS A O 1
ATOM 682 N N . ARG A 1 83 ? 19.902 -9.886 -21.954 1.00 88.62 83 ARG A N 1
ATOM 683 C CA . ARG A 1 83 ? 21.259 -9.523 -21.515 1.00 88.62 83 ARG A CA 1
ATOM 684 C C . ARG A 1 83 ? 22.391 -10.215 -22.255 1.00 88.62 83 ARG A C 1
ATOM 686 O O . ARG A 1 83 ? 23.506 -9.752 -22.091 1.00 88.62 83 ARG A O 1
ATOM 693 N N . LEU A 1 84 ? 22.139 -11.284 -23.005 1.00 87.44 84 LEU A N 1
ATOM 694 C CA . LEU A 1 84 ? 23.201 -12.020 -23.702 1.00 87.44 84 LEU A CA 1
ATOM 695 C C . LEU A 1 84 ? 23.112 -11.864 -25.222 1.00 87.44 84 LEU A C 1
ATOM 697 O O . LEU A 1 84 ? 24.144 -11.843 -25.880 1.00 87.44 84 LEU A O 1
ATOM 701 N N . HIS A 1 85 ? 21.903 -11.715 -25.780 1.00 75.25 85 HIS A N 1
ATOM 702 C CA . HIS A 1 85 ? 21.733 -11.658 -27.238 1.00 75.25 85 HIS A CA 1
ATOM 703 C C . HIS A 1 85 ? 20.638 -10.703 -27.750 1.00 75.25 85 HIS A C 1
ATOM 705 O O . HIS A 1 85 ? 20.279 -10.755 -28.926 1.00 75.25 85 HIS A O 1
ATOM 711 N N . SER A 1 86 ? 20.120 -9.791 -26.913 1.00 64.75 86 SER A N 1
ATOM 712 C CA . SER A 1 86 ? 19.064 -8.837 -27.322 1.00 64.75 86 SER A CA 1
ATOM 713 C C . SER A 1 86 ? 19.461 -7.929 -28.495 1.00 64.75 86 SER A C 1
ATOM 715 O O . SER A 1 86 ? 18.589 -7.412 -29.189 1.00 64.75 86 SER A O 1
ATOM 717 N N . TRP A 1 87 ? 20.762 -7.726 -28.713 1.00 60.03 87 TRP A N 1
ATOM 718 C CA . TRP A 1 87 ? 21.334 -6.864 -29.752 1.00 60.03 87 TRP A CA 1
ATOM 719 C C . TRP A 1 87 ? 21.737 -7.596 -31.035 1.00 60.03 87 TRP A C 1
ATOM 721 O O . TRP A 1 87 ? 22.083 -6.930 -32.004 1.00 60.03 87 TRP A O 1
ATOM 731 N N . ILE A 1 88 ? 21.708 -8.932 -31.063 1.00 58.47 88 ILE A N 1
ATOM 732 C CA . ILE A 1 88 ? 22.233 -9.708 -32.200 1.00 58.47 88 ILE A CA 1
ATOM 733 C C . ILE A 1 88 ? 21.168 -9.911 -33.298 1.00 58.47 88 ILE A C 1
ATOM 735 O O . ILE A 1 88 ? 21.500 -10.051 -34.473 1.00 58.47 88 ILE A O 1
ATOM 739 N N . LEU A 1 89 ? 19.881 -9.808 -32.950 1.00 52.12 89 LEU A N 1
ATOM 740 C CA . LEU A 1 89 ? 18.758 -10.023 -33.874 1.00 52.12 89 LEU A CA 1
ATOM 741 C C . LEU A 1 89 ? 18.714 -9.085 -35.108 1.00 52.12 89 LEU A C 1
ATOM 743 O O . LEU A 1 89 ? 18.285 -9.556 -36.156 1.00 52.12 89 LEU A O 1
ATOM 747 N N . PRO A 1 90 ? 19.164 -7.810 -35.070 1.00 44.38 90 PRO A N 1
ATOM 748 C CA . PRO A 1 90 ? 19.226 -6.977 -36.277 1.00 44.38 90 PRO A CA 1
ATOM 749 C C . PRO A 1 90 ? 20.488 -7.197 -37.127 1.00 44.38 90 PRO A C 1
ATOM 751 O O . PRO A 1 90 ? 20.467 -6.910 -38.318 1.00 44.38 90 PRO A O 1
ATOM 754 N N . ALA A 1 91 ? 21.593 -7.667 -36.537 1.00 42.50 91 ALA A N 1
ATOM 755 C CA . ALA A 1 91 ? 22.900 -7.694 -37.202 1.00 42.50 91 ALA A CA 1
ATOM 756 C C . ALA A 1 91 ? 23.069 -8.899 -38.143 1.00 42.50 91 ALA A C 1
ATOM 758 O O . ALA A 1 91 ? 23.601 -8.740 -39.235 1.00 42.50 91 ALA A O 1
ATOM 759 N N . LEU A 1 92 ? 22.551 -10.074 -37.764 1.00 44.31 92 LEU A N 1
ATOM 760 C CA . LEU A 1 92 ? 22.568 -11.273 -38.618 1.00 44.31 92 LEU A CA 1
ATOM 761 C C . LEU A 1 92 ? 21.573 -11.194 -39.790 1.00 44.31 92 LEU A C 1
ATOM 763 O O . LEU A 1 92 ? 21.773 -11.849 -40.807 1.00 44.31 92 LEU A O 1
ATOM 767 N N . TYR A 1 93 ? 20.526 -10.370 -39.668 1.00 45.38 93 TYR A N 1
ATOM 768 C CA . TYR A 1 93 ? 19.547 -10.129 -40.736 1.00 45.38 93 TYR A CA 1
ATOM 769 C C . TYR A 1 93 ? 20.072 -9.183 -41.827 1.00 45.38 93 TYR A C 1
ATOM 771 O O . TYR A 1 93 ? 19.634 -9.259 -42.969 1.00 45.38 93 TYR A O 1
ATOM 779 N N . LEU A 1 94 ? 21.012 -8.294 -41.487 1.00 40.41 94 LEU A N 1
ATOM 780 C CA . LEU A 1 94 ? 21.586 -7.316 -42.419 1.00 40.41 94 LEU A CA 1
ATOM 781 C C . LEU A 1 94 ? 22.790 -7.855 -43.207 1.00 40.41 94 LEU A C 1
ATOM 783 O O . LEU A 1 94 ? 23.209 -7.222 -44.169 1.00 40.41 94 LEU A O 1
ATOM 787 N N . SER A 1 95 ? 23.334 -9.017 -42.838 1.00 39.59 95 SER A N 1
ATOM 788 C CA . SER A 1 95 ? 24.454 -9.656 -43.545 1.00 39.59 95 SER A CA 1
ATOM 789 C C . SER A 1 95 ? 24.022 -10.649 -44.635 1.00 39.59 95 SER A C 1
ATOM 791 O O . SER A 1 95 ? 24.863 -11.348 -45.193 1.00 39.59 95 SER A O 1
ATOM 793 N N . GLY A 1 96 ? 22.725 -10.733 -44.946 1.00 41.84 96 GLY A N 1
ATOM 794 C CA . GLY A 1 96 ? 22.183 -11.555 -46.027 1.00 41.84 96 GLY A CA 1
ATOM 795 C C . GLY A 1 96 ? 21.888 -10.737 -47.283 1.00 41.84 96 GLY A C 1
ATOM 796 O O . GLY A 1 96 ? 20.745 -10.340 -47.468 1.00 41.84 96 GLY A O 1
ATOM 797 N N . ASN A 1 97 ? 22.911 -10.457 -48.102 1.00 33.47 97 ASN A N 1
ATOM 798 C CA . ASN A 1 97 ? 22.831 -10.389 -49.574 1.00 33.47 97 ASN A CA 1
ATOM 799 C C . ASN A 1 97 ? 24.172 -9.954 -50.193 1.00 33.47 97 ASN A C 1
ATOM 801 O O . ASN A 1 97 ? 24.489 -8.771 -50.268 1.00 33.47 97 ASN A O 1
ATOM 805 N N . LEU A 1 98 ? 24.909 -10.922 -50.739 1.00 33.03 98 LEU A N 1
ATOM 806 C CA . LEU A 1 98 ? 25.644 -10.745 -51.994 1.00 33.03 98 LEU A CA 1
ATOM 807 C C . LEU A 1 98 ? 25.191 -11.858 -52.948 1.00 33.03 98 LEU A C 1
ATOM 809 O O . LEU A 1 98 ? 25.944 -12.755 -53.301 1.00 33.03 98 LEU A O 1
ATOM 813 N N . ILE A 1 99 ? 23.917 -11.806 -53.339 1.00 31.44 99 ILE A N 1
ATOM 814 C CA . ILE A 1 99 ? 23.519 -12.230 -54.680 1.00 31.44 99 ILE A CA 1
ATOM 815 C C . ILE A 1 99 ? 23.186 -10.930 -55.400 1.00 31.44 99 ILE A C 1
ATOM 817 O O . ILE A 1 99 ? 22.195 -10.264 -55.104 1.00 31.44 99 ILE A O 1
ATOM 821 N N . GLN A 1 100 ? 24.108 -10.520 -56.265 1.00 29.94 100 GLN A N 1
ATOM 822 C CA . GLN A 1 100 ? 23.924 -9.401 -57.171 1.00 29.94 100 GLN A CA 1
ATOM 823 C C . GLN A 1 100 ? 22.758 -9.712 -58.114 1.00 29.94 100 GLN A C 1
ATOM 825 O O . GLN A 1 100 ? 22.755 -10.736 -58.790 1.00 29.94 100 GLN A O 1
ATOM 830 N N . SER A 1 101 ? 21.803 -8.793 -58.197 1.00 25.48 101 SER A N 1
ATOM 831 C CA . SER A 1 101 ? 20.958 -8.621 -59.377 1.00 25.48 101 SER A CA 1
ATOM 832 C C . SER A 1 101 ? 21.125 -7.159 -59.808 1.00 25.48 101 SER A C 1
ATOM 834 O O . SER A 1 101 ? 20.897 -6.271 -58.978 1.00 25.48 101 SER A O 1
ATOM 836 N N . PRO A 1 102 ? 21.570 -6.877 -61.042 1.00 36.06 102 PRO A N 1
ATOM 837 C CA . PRO A 1 102 ? 21.807 -5.519 -61.497 1.00 36.06 102 PRO A CA 1
ATOM 838 C C . PRO A 1 102 ? 20.481 -4.929 -61.971 1.00 36.06 102 PRO A C 1
ATOM 840 O O . PRO A 1 102 ? 19.842 -5.535 -62.811 1.00 36.06 102 PRO A O 1
ATOM 843 N N . HIS A 1 103 ? 20.063 -3.780 -61.439 1.00 29.09 103 HIS A N 1
ATOM 844 C CA . HIS A 1 103 ? 19.395 -2.699 -62.182 1.00 29.09 103 HIS A CA 1
ATOM 845 C C . HIS A 1 103 ? 19.045 -1.532 -61.237 1.00 29.09 103 HIS A C 1
ATOM 847 O O . HIS A 1 103 ? 18.589 -1.739 -60.117 1.00 29.09 103 HIS A O 1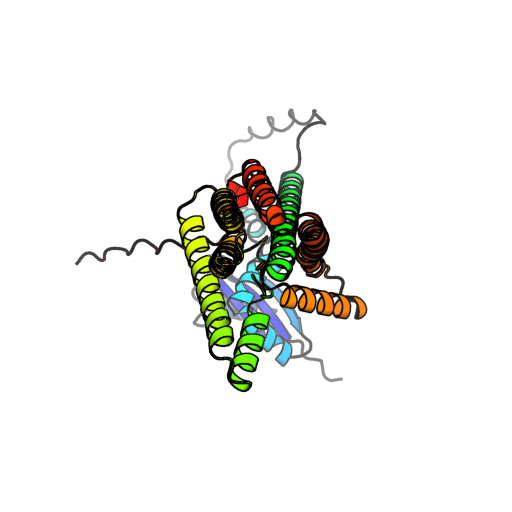
ATOM 853 N N . SER A 1 104 ? 19.209 -0.308 -61.758 1.00 26.86 104 SER A N 1
ATOM 854 C CA . SER A 1 104 ? 18.761 1.022 -61.281 1.00 26.86 104 SER A CA 1
ATOM 855 C C . SER A 1 104 ? 19.730 1.888 -60.432 1.00 26.86 104 SER A C 1
ATOM 857 O O . SER A 1 104 ? 19.590 2.015 -59.217 1.00 26.86 104 SER A O 1
ATOM 859 N N . PRO A 1 105 ? 20.680 2.601 -61.078 1.00 36.69 105 PRO A N 1
ATOM 860 C CA . PRO A 1 105 ? 21.592 3.558 -60.444 1.00 36.69 105 PRO A CA 1
ATOM 861 C C . PRO A 1 105 ? 20.990 4.976 -60.329 1.00 36.69 105 PRO A C 1
ATOM 863 O O . PRO A 1 105 ? 21.584 5.940 -60.803 1.00 36.69 105 PRO A O 1
ATOM 866 N N . GLN A 1 106 ? 19.807 5.139 -59.721 1.00 35.53 106 GLN A N 1
ATOM 867 C CA . GLN A 1 106 ? 19.183 6.475 -59.593 1.00 35.53 106 GLN A CA 1
ATOM 868 C C . GLN A 1 106 ? 18.761 6.888 -58.174 1.00 35.53 106 GLN A C 1
ATOM 870 O O . GLN A 1 106 ? 18.352 8.028 -57.976 1.00 35.53 106 GLN A O 1
ATOM 875 N N . LEU A 1 107 ? 18.947 6.050 -57.146 1.00 34.84 107 LEU A N 1
ATOM 876 C CA . LEU A 1 107 ? 18.565 6.429 -55.774 1.00 34.84 107 LEU A CA 1
ATOM 877 C C . LEU A 1 107 ? 19.649 7.178 -54.971 1.00 34.84 107 LEU A C 1
ATOM 879 O O . LEU A 1 107 ? 19.365 7.691 -53.890 1.00 34.84 107 LEU A O 1
ATOM 883 N N . HIS A 1 108 ? 20.886 7.270 -55.470 1.00 37.06 108 HIS A N 1
ATOM 884 C CA . HIS A 1 108 ? 22.011 7.800 -54.684 1.00 37.06 108 HIS A CA 1
ATOM 885 C C . HIS A 1 108 ? 22.160 9.333 -54.700 1.00 37.06 108 HIS A C 1
ATOM 887 O O . HIS A 1 108 ? 22.889 9.870 -53.870 1.00 37.06 108 HIS A O 1
ATOM 893 N N . ALA A 1 109 ? 21.439 10.059 -55.563 1.00 34.47 109 ALA A N 1
ATOM 894 C CA . ALA A 1 109 ? 21.569 11.519 -55.672 1.00 34.47 109 ALA A CA 1
ATOM 895 C C . ALA A 1 109 ? 20.644 12.317 -54.725 1.00 34.47 109 ALA A C 1
ATOM 897 O O . ALA A 1 109 ? 20.910 13.480 -54.440 1.00 34.47 109 ALA A O 1
ATOM 898 N N . SER A 1 110 ? 19.587 11.702 -54.180 1.00 30.81 110 SER A N 1
ATOM 899 C CA . SER A 1 110 ? 18.595 12.398 -53.336 1.00 30.81 110 SER A CA 1
ATOM 900 C C . SER A 1 110 ? 18.969 12.471 -51.848 1.00 30.81 110 SER A C 1
ATOM 902 O O . SER A 1 110 ? 18.376 13.256 -51.110 1.00 30.81 110 SER A O 1
ATOM 904 N N . LEU A 1 111 ? 19.944 11.684 -51.385 1.00 35.09 111 LEU A N 1
ATOM 905 C CA . LEU A 1 111 ? 20.309 11.618 -49.962 1.00 35.09 111 LEU A CA 1
ATOM 906 C C . LEU A 1 111 ? 21.447 12.573 -49.569 1.00 35.09 111 LEU A C 1
ATOM 908 O O . LEU A 1 111 ? 21.702 12.752 -48.380 1.00 35.09 111 LEU A O 1
ATOM 912 N N . ALA A 1 112 ? 22.101 13.220 -50.538 1.00 34.47 112 ALA A N 1
ATOM 913 C CA . ALA A 1 112 ? 23.242 14.100 -50.285 1.00 34.47 112 ALA A CA 1
ATOM 914 C C . ALA A 1 112 ? 22.862 15.573 -50.012 1.00 34.47 112 ALA A C 1
ATOM 916 O O . ALA A 1 112 ? 23.685 16.308 -49.475 1.00 34.47 112 ALA A O 1
ATOM 917 N N . SER A 1 113 ? 21.631 16.019 -50.309 1.00 34.81 113 SER A N 1
ATOM 918 C CA . SER A 1 113 ? 21.245 17.439 -50.158 1.00 34.81 113 SER A CA 1
ATOM 919 C C . SER A 1 113 ? 20.500 17.787 -48.859 1.00 34.81 113 SER A C 1
ATOM 921 O O . SER A 1 113 ? 20.129 18.939 -48.662 1.00 34.81 113 SER A O 1
ATOM 923 N N . SER A 1 114 ? 20.284 16.827 -47.952 1.00 33.22 114 SER A N 1
ATOM 924 C CA . SER A 1 114 ? 19.578 17.055 -46.674 1.00 33.22 114 SER A CA 1
ATOM 925 C C . SER A 1 114 ? 20.520 17.210 -45.465 1.00 33.22 114 SER A C 1
ATOM 927 O O . SER A 1 114 ? 20.068 17.169 -44.320 1.00 33.22 114 SER A O 1
ATOM 929 N N . ALA A 1 115 ? 21.827 17.372 -45.684 1.00 36.84 115 ALA A N 1
ATOM 930 C CA . ALA A 1 115 ? 22.841 17.334 -44.627 1.00 36.84 115 ALA A CA 1
ATOM 931 C C . ALA A 1 115 ? 23.230 18.704 -44.031 1.00 36.84 115 ALA A C 1
ATOM 933 O O . ALA A 1 115 ? 24.278 18.794 -43.406 1.00 36.84 115 ALA A O 1
ATOM 934 N N . ASN A 1 116 ? 22.406 19.751 -44.169 1.00 39.75 116 ASN A N 1
ATOM 935 C CA . ASN A 1 116 ? 22.697 21.081 -43.609 1.00 39.75 116 ASN A CA 1
ATOM 936 C C . ASN A 1 116 ? 21.529 21.643 -42.774 1.00 39.75 116 ASN A C 1
ATOM 938 O O . ASN A 1 116 ? 20.842 22.581 -43.173 1.00 39.75 116 ASN A O 1
ATOM 942 N N . HIS A 1 117 ? 21.323 21.084 -41.577 1.00 38.56 117 HIS A N 1
ATOM 943 C CA . HIS A 1 117 ? 20.675 21.795 -40.466 1.00 38.56 117 HIS A CA 1
ATOM 944 C C . HIS A 1 117 ? 21.168 21.223 -39.120 1.00 38.56 117 HIS A C 1
ATOM 946 O O . HIS A 1 117 ? 20.882 20.057 -38.833 1.00 38.56 117 HIS A O 1
ATOM 952 N N . PRO A 1 118 ? 21.930 21.976 -38.296 1.00 41.81 118 PRO A N 1
ATOM 953 C CA . PRO A 1 118 ? 22.516 21.432 -37.071 1.00 41.81 118 PRO A CA 1
ATOM 954 C C . PRO A 1 118 ? 21.553 21.350 -35.876 1.00 41.81 118 PRO A C 1
ATOM 956 O O . PRO A 1 118 ? 21.910 20.745 -34.869 1.00 41.81 118 PRO A O 1
ATOM 959 N N . ASP A 1 119 ? 20.311 21.827 -35.986 1.00 46.00 119 ASP A N 1
ATOM 960 C CA . ASP A 1 119 ? 19.345 21.789 -34.886 1.00 46.00 119 ASP A CA 1
ATOM 961 C C . ASP A 1 119 ? 18.089 20.985 -35.255 1.00 46.00 119 ASP A C 1
ATOM 963 O O . ASP A 1 119 ? 17.289 21.415 -36.080 1.00 46.00 119 ASP A O 1
ATOM 967 N N . SER A 1 120 ? 17.919 19.799 -34.641 1.00 50.41 120 SER A N 1
ATOM 968 C CA . SER A 1 120 ? 16.624 19.194 -34.214 1.00 50.41 120 SER A CA 1
ATOM 969 C C . SER A 1 120 ? 16.515 17.660 -34.279 1.00 50.41 120 SER A C 1
ATOM 971 O O . SER A 1 120 ? 15.493 17.110 -33.858 1.00 50.41 120 SER A O 1
ATOM 973 N N . VAL A 1 121 ? 17.538 16.898 -34.683 1.00 50.75 121 VAL A N 1
ATOM 974 C CA . VAL A 1 121 ? 17.426 15.423 -34.670 1.00 50.75 121 VAL A CA 1
ATOM 975 C C . VAL A 1 121 ? 17.863 14.848 -33.319 1.00 50.75 121 VAL A C 1
ATOM 977 O O . VAL A 1 121 ? 18.964 14.328 -33.140 1.00 50.75 121 VAL A O 1
ATOM 980 N N . MET A 1 122 ? 16.969 14.893 -32.324 1.00 57.31 122 MET A N 1
ATOM 981 C CA . MET A 1 122 ? 17.125 14.062 -31.124 1.00 57.31 122 MET A CA 1
ATOM 982 C C . MET A 1 122 ? 17.267 12.586 -31.532 1.00 57.31 122 MET A C 1
ATOM 984 O O . MET A 1 122 ? 16.317 11.970 -32.024 1.00 57.31 122 MET A O 1
ATOM 988 N N . THR A 1 123 ? 18.425 11.976 -31.262 1.00 68.31 123 THR A N 1
ATOM 989 C CA . THR A 1 123 ? 18.656 10.559 -31.575 1.00 68.31 123 THR A CA 1
ATOM 990 C C . THR A 1 123 ? 17.624 9.665 -30.870 1.00 68.31 123 THR A C 1
ATOM 992 O O . THR A 1 123 ? 17.284 9.859 -29.694 1.00 68.31 123 THR A O 1
ATOM 995 N N . ARG A 1 124 ? 17.105 8.641 -31.570 1.00 61.03 124 ARG A N 1
ATOM 996 C CA . ARG A 1 124 ? 16.083 7.709 -31.035 1.00 61.03 124 ARG A CA 1
ATOM 997 C C . ARG A 1 124 ? 16.487 7.103 -29.678 1.00 61.03 124 ARG A C 1
ATOM 999 O O . ARG A 1 124 ? 15.624 6.861 -28.832 1.00 61.03 124 ARG A O 1
ATOM 1006 N N . GLN A 1 125 ? 17.785 6.898 -29.442 1.00 62.50 125 GLN A N 1
ATOM 1007 C CA . GLN A 1 125 ? 18.336 6.434 -28.163 1.00 62.50 125 GLN A CA 1
ATOM 1008 C C . GLN A 1 125 ? 18.212 7.479 -27.040 1.00 62.50 125 GLN A C 1
ATOM 1010 O O . GLN A 1 125 ? 17.747 7.138 -25.948 1.00 62.50 125 GLN A O 1
ATOM 1015 N N . ARG A 1 126 ? 18.537 8.755 -27.304 1.00 67.06 126 ARG A N 1
ATOM 1016 C CA . ARG A 1 126 ? 18.395 9.854 -26.330 1.00 67.06 126 ARG A CA 1
ATOM 1017 C C . ARG A 1 126 ? 16.930 10.058 -25.942 1.00 67.06 126 ARG A C 1
ATOM 1019 O O . ARG A 1 126 ? 16.628 10.162 -24.753 1.00 67.06 126 ARG A O 1
ATOM 1026 N N . ARG A 1 127 ? 16.004 9.979 -26.910 1.00 68.88 127 ARG A N 1
ATOM 1027 C CA . ARG A 1 127 ? 14.548 10.031 -26.659 1.00 68.88 127 ARG A CA 1
ATOM 1028 C C . ARG A 1 127 ? 14.072 8.872 -25.773 1.00 68.88 127 ARG A C 1
ATOM 1030 O O . ARG A 1 127 ? 13.348 9.100 -24.807 1.00 68.88 127 ARG A O 1
ATOM 1037 N N . ARG A 1 128 ? 14.512 7.635 -26.043 1.00 70.75 128 ARG A N 1
ATOM 1038 C CA . ARG A 1 128 ? 14.170 6.451 -25.225 1.00 70.75 128 ARG A CA 1
ATOM 1039 C C . ARG A 1 128 ? 14.700 6.554 -23.790 1.00 70.75 128 ARG A C 1
ATOM 1041 O O . ARG A 1 128 ? 13.968 6.211 -22.860 1.00 70.75 128 ARG A O 1
ATOM 1048 N N . ARG A 1 129 ? 15.931 7.048 -23.600 1.00 71.69 129 ARG A N 1
ATOM 1049 C CA . ARG A 1 129 ? 16.531 7.249 -22.268 1.00 71.69 129 ARG A CA 1
ATOM 1050 C C . ARG A 1 129 ? 15.776 8.315 -21.470 1.00 71.69 129 ARG A C 1
ATOM 1052 O O . ARG A 1 129 ? 15.386 8.036 -20.343 1.00 71.69 129 ARG A O 1
ATOM 1059 N N . LEU A 1 130 ? 15.491 9.471 -22.077 1.00 72.44 130 LEU A N 1
ATOM 1060 C CA . LEU A 1 130 ? 14.699 10.549 -21.465 1.00 72.44 130 LEU A CA 1
ATOM 1061 C C . LEU A 1 130 ? 13.315 10.074 -21.023 1.00 72.44 130 LEU A C 1
ATOM 1063 O O . LEU A 1 130 ? 12.912 10.322 -19.888 1.00 72.44 130 LEU A O 1
ATOM 1067 N N . ILE A 1 131 ? 12.615 9.346 -21.899 1.00 74.19 131 ILE A N 1
ATOM 1068 C CA . ILE A 1 131 ? 11.307 8.778 -21.575 1.00 74.19 131 ILE A CA 1
ATOM 1069 C C . ILE A 1 131 ? 11.438 7.865 -20.356 1.00 74.19 131 ILE A C 1
ATOM 1071 O O . ILE A 1 131 ? 10.727 8.084 -19.382 1.00 74.19 131 ILE A O 1
ATOM 1075 N N . ARG A 1 132 ? 12.367 6.897 -20.371 1.00 71.94 132 ARG A N 1
ATOM 1076 C CA . ARG A 1 132 ? 12.562 5.935 -19.271 1.00 71.94 132 ARG A CA 1
ATOM 1077 C C . ARG A 1 132 ? 12.900 6.615 -17.942 1.00 71.94 132 ARG A C 1
ATOM 1079 O O . ARG A 1 132 ? 12.327 6.243 -16.922 1.00 71.94 132 ARG A O 1
ATOM 1086 N N . THR A 1 133 ? 13.778 7.617 -17.953 1.00 75.50 133 THR A N 1
ATOM 1087 C CA . THR A 1 133 ? 14.129 8.379 -16.748 1.00 75.50 133 THR A CA 1
ATOM 1088 C C . THR A 1 133 ? 12.919 9.125 -16.193 1.00 75.50 133 THR A C 1
ATOM 1090 O O . THR A 1 133 ? 12.627 8.980 -15.010 1.00 75.50 133 THR A O 1
ATOM 1093 N N . ARG A 1 134 ? 12.155 9.838 -17.039 1.00 79.06 134 ARG A N 1
ATOM 1094 C CA . ARG A 1 134 ? 10.912 10.502 -16.607 1.00 79.06 134 ARG A CA 1
ATOM 1095 C C . ARG A 1 134 ? 9.919 9.501 -16.009 1.00 79.06 134 ARG A C 1
ATOM 1097 O O . ARG A 1 134 ? 9.376 9.773 -14.950 1.00 79.06 134 ARG A O 1
ATOM 1104 N N . ARG A 1 135 ? 9.748 8.314 -16.614 1.00 76.94 135 ARG A N 1
ATOM 1105 C CA . ARG A 1 135 ? 8.849 7.268 -16.074 1.00 76.94 135 ARG A CA 1
ATOM 1106 C C . ARG A 1 135 ? 9.253 6.821 -14.677 1.00 76.94 135 ARG A C 1
ATOM 1108 O O . ARG A 1 135 ? 8.401 6.729 -13.800 1.00 76.94 135 ARG A O 1
ATOM 1115 N N . ARG A 1 136 ? 10.547 6.537 -14.493 1.00 78.38 136 ARG A N 1
ATOM 1116 C CA . ARG A 1 136 ? 11.092 6.100 -13.207 1.00 78.38 136 ARG A CA 1
ATOM 1117 C C . ARG A 1 136 ? 10.880 7.178 -12.149 1.00 78.38 136 ARG A C 1
ATOM 1119 O O . ARG A 1 136 ? 10.399 6.852 -11.078 1.00 78.38 136 ARG A O 1
ATOM 1126 N N . LEU A 1 137 ? 11.176 8.438 -12.464 1.00 84.00 137 LEU A N 1
ATOM 1127 C CA . LEU A 1 137 ? 10.984 9.554 -11.535 1.00 84.00 137 LEU A CA 1
ATOM 1128 C C . LEU A 1 137 ? 9.511 9.742 -11.158 1.00 84.00 137 LEU A C 1
ATOM 1130 O O . LEU A 1 137 ? 9.208 9.802 -9.974 1.00 84.00 137 LEU A O 1
ATOM 1134 N N . THR A 1 138 ? 8.593 9.755 -12.130 1.00 84.38 138 THR A N 1
ATOM 1135 C CA . THR A 1 138 ? 7.150 9.867 -11.852 1.00 84.38 138 THR A CA 1
ATOM 1136 C C . THR A 1 138 ? 6.646 8.705 -10.997 1.00 84.38 138 THR A C 1
ATOM 1138 O O . THR A 1 138 ? 5.866 8.916 -10.076 1.00 84.38 138 THR A O 1
ATOM 1141 N N . GLY A 1 139 ? 7.107 7.483 -11.273 1.00 83.06 139 GLY A N 1
ATOM 1142 C CA . GLY A 1 139 ? 6.759 6.315 -10.473 1.00 83.06 139 GLY A CA 1
ATOM 1143 C C . GLY A 1 139 ? 7.285 6.397 -9.035 1.00 83.06 139 GLY A C 1
ATOM 1144 O O . GLY A 1 139 ? 6.539 6.153 -8.093 1.00 83.06 139 GLY A O 1
ATOM 1145 N N . LEU A 1 140 ? 8.554 6.779 -8.859 1.00 85.12 140 LEU A N 1
ATOM 1146 C CA . LEU A 1 140 ? 9.155 6.957 -7.534 1.00 85.12 140 LEU A CA 1
ATOM 1147 C C . LEU A 1 140 ? 8.466 8.065 -6.736 1.00 85.12 140 LEU A C 1
ATOM 1149 O O . LEU A 1 140 ? 8.206 7.870 -5.554 1.00 85.12 140 LEU A O 1
ATOM 1153 N N . ALA A 1 141 ? 8.138 9.186 -7.383 1.00 89.19 141 ALA A N 1
ATOM 1154 C CA . ALA A 1 141 ? 7.394 10.274 -6.759 1.00 89.19 141 ALA A CA 1
ATOM 1155 C C . ALA A 1 141 ? 6.012 9.799 -6.294 1.00 89.19 141 ALA A C 1
ATOM 1157 O O . ALA A 1 141 ? 5.661 10.005 -5.139 1.00 89.19 141 ALA A O 1
ATOM 1158 N N . LEU A 1 142 ? 5.273 9.082 -7.149 1.00 88.12 142 LEU A N 1
ATOM 1159 C CA . LEU A 1 142 ? 3.968 8.528 -6.788 1.00 88.12 142 LEU A CA 1
ATOM 1160 C C . LEU A 1 142 ? 4.066 7.584 -5.579 1.00 88.12 142 LEU A C 1
ATOM 1162 O O . LEU A 1 142 ? 3.263 7.677 -4.661 1.00 88.12 142 LEU A O 1
ATOM 1166 N N . VAL A 1 143 ? 5.072 6.711 -5.543 1.00 87.44 143 VAL A N 1
ATOM 1167 C CA . VAL A 1 143 ? 5.286 5.793 -4.414 1.00 87.44 143 VAL A CA 1
ATOM 1168 C C . VAL A 1 143 ? 5.662 6.520 -3.137 1.00 87.44 143 VAL A C 1
ATOM 1170 O O . VAL A 1 143 ? 5.136 6.172 -2.084 1.00 87.44 143 VAL A O 1
ATOM 1173 N N . ALA A 1 144 ? 6.530 7.529 -3.218 1.00 90.88 144 ALA A N 1
ATOM 1174 C CA . ALA A 1 144 ? 6.850 8.370 -2.073 1.00 90.88 144 ALA A CA 1
ATOM 1175 C C . ALA A 1 144 ? 5.584 9.049 -1.530 1.00 90.88 144 ALA A C 1
ATOM 1177 O O . ALA A 1 144 ? 5.338 8.989 -0.331 1.00 90.88 144 ALA A O 1
ATOM 1178 N N . SER A 1 145 ? 4.748 9.615 -2.408 1.00 93.50 145 SER A N 1
ATOM 1179 C CA . SER A 1 145 ? 3.507 10.297 -2.027 1.00 93.50 145 SER A CA 1
ATOM 1180 C C . SER A 1 145 ? 2.457 9.359 -1.433 1.00 93.50 145 SER A C 1
ATOM 1182 O O . SER A 1 145 ? 1.833 9.710 -0.436 1.00 93.50 145 SER A O 1
ATOM 1184 N N . ILE A 1 146 ? 2.267 8.160 -1.995 1.00 92.19 146 ILE A N 1
ATOM 1185 C CA . ILE A 1 146 ? 1.323 7.191 -1.421 1.00 92.19 146 ILE A CA 1
ATOM 1186 C C . ILE A 1 146 ? 1.859 6.650 -0.088 1.00 92.19 146 ILE A C 1
ATOM 1188 O O . ILE A 1 146 ? 1.092 6.503 0.856 1.00 92.19 146 ILE A O 1
ATOM 1192 N N . SER A 1 147 ? 3.170 6.406 0.026 1.00 92.25 147 SER A N 1
ATOM 1193 C CA . SER A 1 147 ? 3.775 5.964 1.294 1.00 92.25 147 SER A CA 1
ATOM 1194 C C . SER A 1 147 ? 3.679 7.045 2.368 1.00 92.25 147 SER A C 1
ATOM 1196 O O . SER A 1 147 ? 3.434 6.735 3.526 1.00 92.25 147 SER A O 1
ATOM 1198 N N . PHE A 1 148 ? 3.825 8.313 1.982 1.00 95.31 148 PHE A N 1
ATOM 1199 C CA . PHE A 1 148 ? 3.587 9.465 2.846 1.00 95.31 148 PHE A CA 1
ATOM 1200 C C . PHE A 1 148 ? 2.142 9.515 3.345 1.00 95.31 148 PHE A C 1
ATOM 1202 O O . PHE A 1 148 ? 1.921 9.613 4.550 1.00 95.31 148 PHE A O 1
ATOM 1209 N N . LEU A 1 149 ? 1.164 9.377 2.446 1.00 96.19 149 LEU A N 1
ATOM 1210 C CA . LEU A 1 149 ? -0.248 9.310 2.826 1.00 96.19 149 LEU A CA 1
ATOM 1211 C C . LEU A 1 149 ? -0.515 8.134 3.780 1.00 96.19 149 LEU A C 1
ATOM 1213 O O . LEU A 1 149 ? -1.205 8.303 4.782 1.00 96.19 149 LEU A O 1
ATOM 1217 N N . ALA A 1 150 ? 0.070 6.967 3.496 1.00 94.38 150 ALA A N 1
ATOM 1218 C CA . ALA A 1 150 ? -0.048 5.779 4.332 1.00 94.38 150 ALA A CA 1
ATOM 1219 C C . ALA A 1 150 ? 0.523 6.009 5.739 1.00 94.38 150 ALA A C 1
ATOM 1221 O O . ALA A 1 150 ? -0.194 5.824 6.717 1.00 94.38 150 ALA A O 1
ATOM 1222 N N . GLY A 1 151 ? 1.761 6.505 5.844 1.00 95.25 151 GLY A N 1
ATOM 1223 C CA . GLY A 1 151 ? 2.394 6.795 7.133 1.00 95.25 151 GLY A CA 1
ATOM 1224 C C . GLY A 1 151 ? 1.636 7.846 7.945 1.00 95.25 151 GLY A C 1
ATOM 1225 O O . GLY A 1 151 ? 1.473 7.689 9.152 1.00 95.25 151 GLY A O 1
ATOM 1226 N N . MET A 1 152 ? 1.114 8.885 7.287 1.00 97.19 152 MET A N 1
ATOM 1227 C CA . MET A 1 152 ? 0.272 9.893 7.937 1.00 97.19 152 MET A CA 1
ATOM 1228 C C . MET A 1 152 ? -1.015 9.280 8.492 1.00 97.19 152 MET A C 1
ATOM 1230 O O . MET A 1 152 ? -1.356 9.517 9.649 1.00 97.19 152 MET A O 1
ATOM 1234 N N . THR A 1 153 ? -1.698 8.464 7.685 1.00 96.94 153 THR A N 1
ATOM 1235 C CA . THR A 1 153 ? -2.926 7.767 8.091 1.00 96.94 153 THR A CA 1
ATOM 1236 C C . THR A 1 153 ? -2.661 6.795 9.238 1.00 96.94 153 THR A C 1
ATOM 1238 O O . THR A 1 153 ? -3.466 6.719 10.159 1.00 96.94 153 THR A O 1
ATOM 1241 N N . ASP A 1 154 ? -1.526 6.091 9.219 1.00 95.44 154 ASP A N 1
ATOM 1242 C CA . ASP A 1 154 ? -1.131 5.158 10.276 1.00 95.44 154 ASP A CA 1
ATOM 1243 C C . ASP A 1 154 ? -0.915 5.855 11.616 1.00 95.44 154 ASP A C 1
ATOM 1245 O O . ASP A 1 154 ? -1.435 5.395 12.631 1.00 95.44 154 ASP A O 1
ATOM 1249 N N . ALA A 1 155 ? -0.181 6.971 11.625 1.00 97.50 155 ALA A N 1
ATOM 1250 C CA . ALA A 1 155 ? 0.064 7.736 12.844 1.00 97.50 155 ALA A CA 1
ATOM 1251 C C . ALA A 1 155 ? -1.239 8.314 13.413 1.00 97.50 155 ALA A C 1
ATOM 1253 O O . ALA A 1 155 ? -1.516 8.143 14.599 1.00 97.50 155 ALA A O 1
ATOM 1254 N N . VAL A 1 156 ? -2.069 8.927 12.558 1.00 97.56 156 VAL A N 1
ATOM 1255 C CA . VAL A 1 156 ? -3.373 9.469 12.968 1.00 97.56 156 VAL A CA 1
ATOM 1256 C C . VAL A 1 156 ? -4.287 8.351 13.472 1.00 97.56 156 VAL A C 1
ATOM 1258 O O . VAL A 1 156 ? -4.804 8.432 14.581 1.00 97.56 156 VAL A O 1
ATOM 1261 N N . GLY A 1 157 ? -4.452 7.275 12.701 1.00 95.38 157 GLY A N 1
ATOM 1262 C CA . GLY A 1 157 ? -5.320 6.152 13.053 1.00 95.38 157 GLY A CA 1
ATOM 1263 C C . GLY A 1 157 ? -4.903 5.460 14.350 1.00 95.38 157 GLY A C 1
ATOM 1264 O O . GLY A 1 157 ? -5.763 5.146 15.173 1.00 95.38 157 GLY A O 1
ATOM 1265 N N . LEU A 1 158 ? -3.597 5.277 14.573 1.00 95.81 158 LEU A N 1
ATOM 1266 C CA . LEU A 1 158 ? -3.078 4.691 15.808 1.00 95.81 158 LEU A CA 1
ATOM 1267 C C . LEU A 1 158 ? -3.313 5.599 17.019 1.00 95.81 158 LEU A C 1
ATOM 1269 O O . LEU A 1 158 ? -3.726 5.103 18.062 1.00 95.81 158 LEU A O 1
ATOM 1273 N N . MET A 1 159 ? -3.080 6.909 16.890 1.00 96.06 159 MET A N 1
ATOM 1274 C CA . MET A 1 159 ? -3.295 7.859 17.989 1.00 96.06 159 MET A CA 1
ATOM 1275 C C . MET A 1 159 ? -4.773 8.026 18.342 1.00 96.06 159 MET A C 1
ATOM 1277 O O . MET A 1 159 ? -5.091 8.209 19.512 1.00 96.06 159 MET A O 1
ATOM 1281 N N . LEU A 1 160 ? -5.670 7.941 17.355 1.00 92.06 160 LEU A N 1
ATOM 1282 C CA . LEU A 1 160 ? -7.109 8.039 17.593 1.00 92.06 160 LEU A CA 1
ATOM 1283 C C . LEU A 1 160 ? -7.685 6.751 18.176 1.00 92.06 160 LEU A C 1
ATOM 1285 O O . LEU A 1 160 ? -8.429 6.806 19.145 1.00 92.06 160 LEU A O 1
ATOM 1289 N N . THR A 1 161 ? -7.352 5.597 17.594 1.00 90.38 161 THR A N 1
ATOM 1290 C CA . THR A 1 161 ? -8.044 4.326 17.888 1.00 90.38 161 THR A CA 1
ATOM 1291 C C . THR A 1 161 ? -7.279 3.406 18.837 1.00 90.38 161 THR A C 1
ATOM 1293 O O . THR A 1 161 ? -7.817 2.394 19.282 1.00 90.38 161 THR A O 1
ATOM 1296 N N . GLY A 1 162 ? -6.002 3.695 19.103 1.00 91.06 162 GLY A N 1
ATOM 1297 C CA . GLY A 1 162 ? -5.104 2.828 19.868 1.00 91.06 162 GLY A CA 1
ATOM 1298 C C . GLY A 1 162 ? -4.696 1.536 19.146 1.00 91.06 162 GLY A C 1
ATOM 1299 O O . GLY A 1 162 ? -4.001 0.703 19.734 1.00 91.06 162 GLY A O 1
ATOM 1300 N N . ASN A 1 163 ? -5.098 1.341 17.884 1.00 93.69 163 ASN A N 1
ATOM 1301 C CA . ASN A 1 163 ? -4.859 0.126 17.101 1.00 93.69 163 ASN A CA 1
ATOM 1302 C C . ASN A 1 163 ? -4.190 0.433 15.760 1.00 93.69 163 ASN A C 1
ATOM 1304 O O . ASN A 1 163 ? -4.343 1.517 15.200 1.00 93.69 163 ASN A O 1
ATOM 1308 N N . PHE A 1 164 ? -3.438 -0.530 15.221 1.00 95.38 164 PHE A N 1
ATOM 1309 C CA . PHE A 1 164 ? -2.793 -0.326 13.929 1.00 95.38 164 PHE A CA 1
ATOM 1310 C C . PHE A 1 164 ? -3.823 -0.410 12.805 1.00 95.38 164 PHE A C 1
ATOM 1312 O O . PHE A 1 164 ? -4.550 -1.394 12.698 1.00 95.38 164 PHE A O 1
ATOM 1319 N N . VAL A 1 165 ? -3.854 0.584 11.921 1.00 94.81 165 VAL A N 1
ATOM 1320 C CA . VAL A 1 165 ? -4.803 0.594 10.796 1.00 94.81 165 VAL A CA 1
ATOM 1321 C C . VAL A 1 165 ? -4.259 -0.086 9.536 1.00 94.81 165 VAL A C 1
ATOM 1323 O O . VAL A 1 165 ? -5.040 -0.576 8.725 1.00 94.81 165 VAL A O 1
ATOM 1326 N N . SER A 1 166 ? -2.933 -0.196 9.383 1.00 91.88 166 SER A N 1
ATOM 1327 C CA . SER A 1 166 ? -2.304 -0.928 8.267 1.00 91.88 166 SER A CA 1
ATOM 1328 C C . SER A 1 166 ? -1.229 -1.947 8.680 1.00 91.88 166 SER A C 1
ATOM 1330 O O . SER A 1 166 ? -0.927 -2.868 7.915 1.00 91.88 166 SER A O 1
ATOM 1332 N N . PHE A 1 167 ? -0.680 -1.857 9.901 1.00 91.38 167 PHE A N 1
ATOM 1333 C CA . PHE A 1 167 ? 0.353 -2.779 10.389 1.00 91.38 167 PHE A CA 1
ATOM 1334 C C . PHE A 1 167 ? -0.249 -4.101 10.893 1.00 91.38 167 PHE A C 1
ATOM 1336 O O . PHE A 1 167 ? -0.285 -4.399 12.088 1.00 91.38 167 PHE A O 1
ATOM 1343 N N . MET A 1 168 ? -0.727 -4.913 9.948 1.00 92.62 168 MET A N 1
ATOM 1344 C CA . MET A 1 168 ? -1.486 -6.131 10.244 1.00 92.62 168 MET A CA 1
ATOM 1345 C C . MET A 1 168 ? -0.673 -7.189 10.987 1.00 92.62 168 MET A C 1
ATOM 1347 O O . MET A 1 168 ? -1.224 -7.843 11.859 1.00 92.62 168 MET A O 1
ATOM 1351 N N . THR A 1 169 ? 0.637 -7.311 10.744 1.00 90.75 169 THR A N 1
ATOM 1352 C CA . THR A 1 169 ? 1.490 -8.202 11.551 1.00 90.75 169 THR A CA 1
ATOM 1353 C C . THR A 1 169 ? 1.486 -7.797 13.028 1.00 90.75 169 THR A C 1
ATOM 1355 O O . THR A 1 169 ? 1.439 -8.663 13.896 1.00 90.75 169 THR A O 1
ATOM 1358 N N . GLY A 1 170 ? 1.476 -6.493 13.326 1.00 91.81 170 GLY A N 1
ATOM 1359 C CA . GLY A 1 170 ? 1.337 -5.990 14.693 1.00 91.81 170 GLY A CA 1
ATOM 1360 C C . GLY A 1 170 ? -0.026 -6.322 15.300 1.00 91.81 170 GLY A C 1
ATOM 1361 O O . GLY A 1 170 ? -0.084 -6.780 16.440 1.00 91.81 170 GLY A O 1
ATOM 1362 N N . ASN A 1 171 ? -1.108 -6.165 14.530 1.00 95.06 171 ASN A N 1
ATOM 1363 C CA . ASN A 1 171 ? -2.448 -6.575 14.964 1.00 95.06 171 ASN A CA 1
ATOM 1364 C C . ASN A 1 171 ? -2.547 -8.085 15.196 1.00 95.06 171 ASN A C 1
ATOM 1366 O O . ASN A 1 171 ? -3.143 -8.484 16.187 1.00 95.06 171 ASN A O 1
ATOM 1370 N N . THR A 1 172 ? -1.926 -8.924 14.362 1.00 96.19 172 THR A N 1
ATOM 1371 C CA . THR A 1 172 ? -1.882 -10.381 14.569 1.00 96.19 172 THR A CA 1
ATOM 1372 C C . THR A 1 172 ? -1.203 -10.725 15.891 1.00 96.19 172 THR A C 1
ATOM 1374 O O . THR A 1 172 ? -1.733 -11.519 16.666 1.00 96.19 172 THR A O 1
ATOM 1377 N N . THR A 1 173 ? -0.059 -10.101 16.186 1.00 96.19 173 THR A N 1
ATOM 1378 C CA . THR A 1 173 ? 0.646 -10.311 17.457 1.00 96.19 173 THR A CA 1
ATOM 1379 C C . THR A 1 173 ? -0.190 -9.833 18.643 1.00 96.19 173 THR A C 1
ATOM 1381 O O . THR A 1 173 ? -0.322 -10.559 19.624 1.00 96.19 173 THR A O 1
ATOM 1384 N N . ARG A 1 174 ? -0.804 -8.645 18.556 1.00 96.44 174 ARG A N 1
ATOM 1385 C CA . ARG A 1 174 ? -1.670 -8.117 19.623 1.00 96.44 174 ARG A CA 1
ATOM 1386 C C . ARG A 1 174 ? -2.929 -8.960 19.828 1.00 96.44 174 ARG A C 1
ATOM 1388 O O . ARG A 1 174 ? -3.320 -9.162 20.970 1.00 96.44 174 ARG A O 1
ATOM 1395 N N . ALA A 1 175 ? -3.515 -9.497 18.758 1.00 97.56 175 ALA A N 1
ATOM 1396 C CA . ALA A 1 175 ? -4.652 -10.408 18.835 1.00 97.56 175 ALA A CA 1
ATOM 1397 C C . ALA A 1 175 ? -4.264 -11.709 19.547 1.00 97.56 175 ALA A C 1
ATOM 1399 O O . ALA A 1 175 ? -4.975 -12.153 20.442 1.00 97.56 175 ALA A O 1
ATOM 1400 N N . ALA A 1 176 ? -3.109 -12.288 19.201 1.00 97.75 176 ALA A N 1
ATOM 1401 C CA . ALA A 1 176 ? -2.599 -13.490 19.856 1.00 97.75 176 ALA A CA 1
ATOM 1402 C C . ALA A 1 176 ? -2.326 -13.264 21.353 1.00 97.75 176 ALA A C 1
ATOM 1404 O O . ALA A 1 176 ? -2.685 -14.106 22.174 1.00 97.75 176 ALA A O 1
ATOM 1405 N N . ILE A 1 177 ? -1.744 -12.113 21.712 1.00 98.00 177 ILE A N 1
ATOM 1406 C CA . ILE A 1 177 ? -1.544 -11.725 23.115 1.00 98.00 177 ILE A CA 1
ATOM 1407 C C . ILE A 1 177 ? -2.894 -11.589 23.829 1.00 98.00 177 ILE A C 1
ATOM 1409 O O . ILE A 1 177 ? -3.053 -12.163 24.899 1.00 98.00 177 ILE A O 1
ATOM 1413 N N . ALA A 1 178 ? -3.871 -10.904 23.224 1.00 97.75 178 ALA A N 1
ATOM 1414 C CA . ALA A 1 178 ? -5.199 -10.707 23.805 1.00 97.75 178 ALA A CA 1
ATOM 1415 C C . ALA A 1 178 ? -5.931 -12.036 24.065 1.00 97.75 178 ALA A C 1
ATOM 1417 O O . ALA A 1 178 ? -6.518 -12.217 25.129 1.00 97.75 178 ALA A O 1
ATOM 1418 N N . VAL A 1 179 ? -5.820 -13.009 23.151 1.00 98.12 179 VAL A N 1
ATOM 1419 C CA . VAL A 1 179 ? -6.304 -14.382 23.384 1.00 98.12 179 VAL A CA 1
ATOM 1420 C C . VAL A 1 179 ? -5.591 -15.018 24.579 1.00 98.12 179 VAL A C 1
ATOM 1422 O O . VAL A 1 179 ? -6.246 -15.598 25.442 1.00 98.12 179 VAL A O 1
ATOM 1425 N N . GLY A 1 180 ? -4.262 -14.897 24.651 1.00 97.94 180 GLY A N 1
ATOM 1426 C CA . GLY A 1 180 ? -3.460 -15.462 25.739 1.00 97.94 180 GLY A CA 1
ATOM 1427 C C . GLY A 1 180 ? -3.765 -14.859 27.114 1.00 97.94 180 GLY A C 1
ATOM 1428 O O . GLY A 1 180 ? -3.661 -15.559 28.117 1.00 97.94 180 GLY A O 1
ATOM 1429 N N . THR A 1 181 ? -4.175 -13.591 27.169 1.00 97.75 181 THR A N 1
ATOM 1430 C CA . THR A 1 181 ? -4.560 -12.897 28.410 1.00 97.75 181 THR A CA 1
ATOM 1431 C C . THR A 1 181 ? -6.056 -12.991 28.728 1.00 97.75 181 THR A C 1
ATOM 1433 O O . THR A 1 181 ? -6.488 -12.435 29.734 1.00 97.75 181 THR A O 1
ATOM 1436 N N . GLY A 1 182 ? -6.856 -13.670 27.896 1.00 97.75 182 GLY A N 1
ATOM 1437 C CA . GLY A 1 182 ? -8.305 -13.829 28.085 1.00 97.75 182 GLY A CA 1
ATOM 1438 C C . GLY A 1 182 ? -9.169 -12.646 27.620 1.00 97.75 182 GLY A C 1
ATOM 1439 O O . GLY A 1 182 ? -10.381 -12.661 27.831 1.00 97.75 182 GLY A O 1
ATOM 1440 N N . ASP A 1 183 ? -8.592 -11.640 26.955 1.00 97.69 183 ASP A N 1
ATOM 1441 C CA . ASP A 1 183 ? -9.324 -10.514 26.358 1.00 97.69 183 ASP A CA 1
ATOM 1442 C C . ASP A 1 183 ? -9.825 -10.876 24.948 1.00 97.69 183 ASP A C 1
ATOM 1444 O O . ASP A 1 183 ? -9.307 -10.445 23.910 1.00 97.69 183 ASP A O 1
ATOM 1448 N N . PHE A 1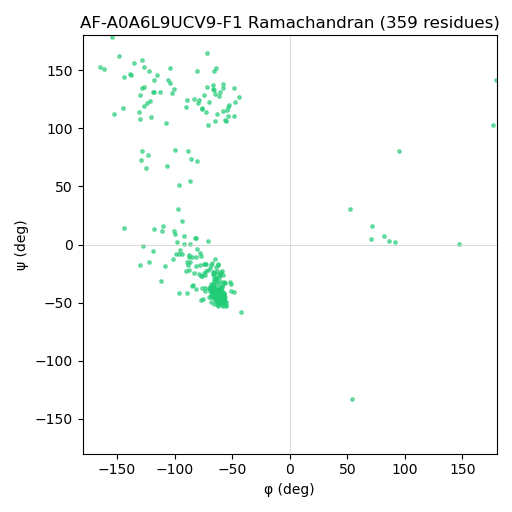 184 ? -10.860 -11.715 24.906 1.00 97.44 184 PHE A N 1
ATOM 1449 C CA . PHE A 1 184 ? -11.452 -12.169 23.646 1.00 97.44 184 PHE A CA 1
ATOM 1450 C C . PHE A 1 184 ? -12.146 -11.044 22.865 1.00 97.44 184 PHE A C 1
ATOM 1452 O O . PHE A 1 184 ? -12.236 -11.123 21.639 1.00 97.44 184 PHE A O 1
ATOM 1459 N N . GLY A 1 185 ? -12.606 -9.990 23.549 1.00 97.25 185 GLY A N 1
ATOM 1460 C CA . GLY A 1 185 ? -13.234 -8.831 22.916 1.00 97.25 185 GLY A CA 1
ATOM 1461 C C . GLY A 1 185 ? -12.238 -8.058 22.056 1.00 97.25 185 GLY A C 1
ATOM 1462 O O . GLY A 1 185 ? -12.478 -7.846 20.864 1.00 97.25 185 GLY A O 1
ATOM 1463 N N . HIS A 1 186 ? -11.080 -7.704 22.622 1.00 96.00 186 HIS A N 1
ATOM 1464 C CA . HIS A 1 186 ? -10.022 -7.033 21.868 1.00 96.00 186 HIS A CA 1
ATOM 1465 C C . HIS A 1 186 ? -9.439 -7.934 20.773 1.00 96.00 186 HIS A C 1
ATOM 1467 O O . HIS A 1 186 ? -9.218 -7.475 19.649 1.00 96.00 186 HIS A O 1
ATOM 1473 N N . ALA A 1 187 ? -9.256 -9.230 21.054 1.00 97.94 187 ALA A N 1
ATOM 1474 C CA . ALA A 1 187 ? -8.813 -10.192 20.048 1.00 97.94 187 ALA A CA 1
ATOM 1475 C C . ALA A 1 187 ? -9.755 -10.230 18.832 1.00 97.94 187 ALA A C 1
ATOM 1477 O O . ALA A 1 187 ? -9.288 -10.159 17.692 1.00 97.94 187 ALA A O 1
ATOM 1478 N N . ALA A 1 188 ? -11.073 -10.287 19.061 1.00 98.12 188 ALA A N 1
ATOM 1479 C CA . ALA A 1 188 ? -12.070 -10.293 17.994 1.00 98.12 188 ALA A CA 1
ATOM 1480 C C . ALA A 1 188 ? -11.989 -9.028 17.127 1.00 98.12 188 ALA A C 1
ATOM 1482 O O . ALA A 1 188 ? -12.005 -9.147 15.903 1.00 98.12 188 ALA A O 1
ATOM 1483 N N . VAL A 1 189 ? -11.824 -7.848 17.744 1.00 97.75 189 VAL A N 1
ATOM 1484 C CA . VAL A 1 189 ? -11.649 -6.565 17.034 1.00 97.75 189 VAL A CA 1
ATOM 1485 C C . VAL A 1 189 ? -10.407 -6.568 16.138 1.00 97.75 189 VAL A C 1
ATOM 1487 O O . VAL A 1 189 ? -10.431 -6.053 15.021 1.00 97.75 189 VAL A O 1
ATOM 1490 N N . LEU A 1 190 ? -9.300 -7.154 16.595 1.00 97.81 190 LEU A N 1
ATOM 1491 C CA . LEU A 1 190 ? -8.066 -7.195 15.810 1.00 97.81 190 LEU A CA 1
ATOM 1492 C C . LEU A 1 190 ? -8.125 -8.238 14.682 1.00 97.81 190 LEU A C 1
ATOM 1494 O O . LEU A 1 190 ? -7.642 -7.971 13.579 1.00 97.81 190 LEU A O 1
ATOM 1498 N N . PHE A 1 191 ? -8.754 -9.396 14.905 1.00 98.06 191 PHE A N 1
ATOM 1499 C CA . PHE A 1 191 ? -8.969 -10.387 13.844 1.00 98.06 191 PHE A CA 1
ATOM 1500 C C . PHE A 1 191 ? -9.922 -9.873 12.757 1.00 98.06 191 PHE A C 1
ATOM 1502 O O . PHE A 1 191 ? -9.628 -10.011 11.567 1.00 98.06 191 PHE A O 1
ATOM 1509 N N . SER A 1 192 ? -11.027 -9.225 13.131 1.00 98.06 192 SER A N 1
ATOM 1510 C CA . SER A 1 192 ? -11.935 -8.587 12.169 1.00 98.06 192 SER A CA 1
ATOM 1511 C C . SER A 1 192 ? -11.273 -7.414 11.440 1.00 98.06 192 SER A C 1
ATOM 1513 O O . SER A 1 192 ? -11.581 -7.188 10.268 1.00 98.06 192 SER A O 1
ATOM 1515 N N . ALA A 1 193 ? -10.319 -6.710 12.062 1.00 97.75 193 ALA A N 1
ATOM 1516 C CA . ALA A 1 193 ? -9.516 -5.694 11.381 1.00 97.75 193 ALA A CA 1
ATOM 1517 C C . ALA A 1 193 ? -8.667 -6.313 10.263 1.00 97.75 193 ALA A C 1
ATOM 1519 O O . ALA A 1 193 ? -8.644 -5.794 9.149 1.00 97.75 193 ALA A O 1
ATOM 1520 N N . ILE A 1 194 ? -8.031 -7.462 10.517 1.00 97.31 194 ILE A N 1
ATOM 1521 C CA . ILE A 1 194 ? -7.262 -8.192 9.497 1.00 97.31 194 ILE A CA 1
ATOM 1522 C C . ILE A 1 194 ? -8.173 -8.604 8.331 1.00 97.31 194 ILE A C 1
ATOM 1524 O O . ILE A 1 194 ? -7.812 -8.405 7.169 1.00 97.31 194 ILE A O 1
ATOM 1528 N N . LEU A 1 195 ? -9.375 -9.115 8.615 1.00 98.25 195 LEU A N 1
ATOM 1529 C CA . LEU A 1 195 ? -10.352 -9.470 7.577 1.00 98.25 195 LEU A CA 1
ATOM 1530 C C . LEU A 1 195 ? -10.828 -8.244 6.786 1.00 98.25 195 LEU A C 1
ATOM 1532 O O . LEU A 1 195 ? -10.870 -8.286 5.557 1.00 98.25 195 LEU A O 1
ATOM 1536 N N . THR A 1 196 ? -11.119 -7.136 7.470 1.00 98.31 196 THR A N 1
ATOM 1537 C CA . THR A 1 196 ? -11.490 -5.854 6.848 1.00 98.31 196 THR A CA 1
ATOM 1538 C C . THR A 1 196 ? -10.375 -5.339 5.938 1.00 98.31 196 THR A C 1
ATOM 1540 O O . THR A 1 196 ? -10.634 -4.902 4.818 1.00 98.31 196 THR A O 1
ATOM 1543 N N . PHE A 1 197 ? -9.117 -5.454 6.364 1.00 96.25 197 PHE A N 1
ATOM 1544 C CA . PHE A 1 197 ? -7.962 -5.080 5.554 1.00 96.25 197 PHE A CA 1
ATOM 1545 C C . PHE A 1 197 ? -7.840 -5.955 4.296 1.00 96.25 197 PHE A C 1
ATOM 1547 O O . PHE A 1 197 ? -7.606 -5.444 3.196 1.00 96.25 197 PHE A O 1
ATOM 1554 N N . ILE A 1 198 ? -8.031 -7.273 4.424 1.00 95.88 198 ILE A N 1
ATOM 1555 C CA . ILE A 1 198 ? -8.048 -8.208 3.284 1.00 95.88 198 ILE A CA 1
ATOM 1556 C C . ILE A 1 198 ? -9.181 -7.847 2.313 1.00 95.88 198 ILE A C 1
ATOM 1558 O O . ILE A 1 198 ? -8.943 -7.762 1.105 1.00 95.88 198 ILE A O 1
ATOM 1562 N N . ALA A 1 199 ? -10.381 -7.567 2.829 1.00 97.56 199 ALA A N 1
ATOM 1563 C CA . ALA A 1 199 ? -11.518 -7.122 2.028 1.00 97.56 199 ALA A CA 1
ATOM 1564 C C . ALA A 1 199 ? -11.213 -5.808 1.290 1.00 97.56 199 ALA A C 1
ATOM 1566 O O . ALA A 1 199 ? -11.502 -5.696 0.100 1.00 97.56 199 ALA A O 1
ATOM 1567 N N . GLY A 1 200 ? -10.553 -4.853 1.953 1.00 96.38 200 GLY A N 1
ATOM 1568 C CA . GLY A 1 200 ? -10.105 -3.598 1.347 1.00 96.38 200 GLY A CA 1
ATOM 1569 C C . GLY A 1 200 ? -9.138 -3.816 0.183 1.00 96.38 200 GLY A C 1
ATOM 1570 O O . GLY A 1 200 ? -9.313 -3.214 -0.875 1.00 96.38 200 GLY A O 1
AT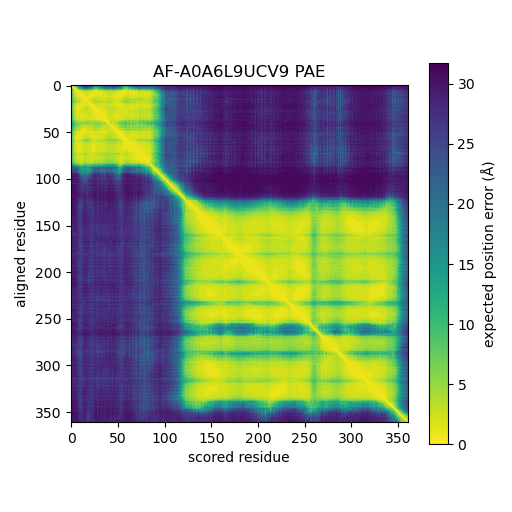OM 1571 N N . ASN A 1 201 ? -8.172 -4.730 0.327 1.00 93.12 201 ASN A N 1
ATOM 1572 C CA . ASN A 1 201 ? -7.267 -5.092 -0.772 1.00 93.12 201 ASN A CA 1
ATOM 1573 C C . ASN A 1 201 ? -8.029 -5.705 -1.954 1.00 93.12 201 ASN A C 1
ATOM 1575 O O . ASN A 1 201 ? -7.817 -5.303 -3.098 1.00 93.12 201 ASN A O 1
ATOM 1579 N N . ALA A 1 202 ? -8.927 -6.659 -1.686 1.00 94.56 202 ALA A N 1
ATOM 1580 C CA . ALA A 1 202 ? -9.723 -7.305 -2.726 1.00 94.56 202 ALA A CA 1
ATOM 1581 C C . ALA A 1 202 ? -10.596 -6.286 -3.476 1.00 94.56 202 ALA A C 1
ATOM 1583 O O . ALA A 1 202 ? -10.575 -6.233 -4.708 1.00 94.56 202 ALA A O 1
ATOM 1584 N N . LEU A 1 203 ? -11.298 -5.424 -2.735 1.00 96.12 203 LEU A N 1
ATOM 1585 C CA . LEU A 1 203 ? -12.122 -4.353 -3.288 1.00 96.12 203 LEU A CA 1
ATOM 1586 C C . LEU A 1 203 ? -11.284 -3.363 -4.107 1.00 96.12 203 LEU A C 1
ATOM 1588 O O . LEU A 1 203 ? -11.690 -2.975 -5.202 1.00 96.12 203 LEU A O 1
ATOM 1592 N N . GLY A 1 204 ? -10.091 -3.007 -3.623 1.00 93.50 204 GLY A N 1
ATOM 1593 C CA . GLY A 1 204 ? -9.160 -2.147 -4.347 1.00 93.50 204 GLY A CA 1
ATOM 1594 C C . GLY A 1 204 ? -8.787 -2.707 -5.716 1.00 93.50 204 GLY A C 1
ATOM 1595 O O . GLY A 1 204 ? -8.813 -1.966 -6.697 1.00 93.50 204 GLY A O 1
ATOM 1596 N N . ILE A 1 205 ? -8.515 -4.012 -5.817 1.00 90.75 205 ILE A N 1
ATOM 1597 C CA . ILE A 1 205 ? -8.219 -4.664 -7.103 1.00 90.75 205 ILE A CA 1
ATOM 1598 C C . ILE A 1 205 ? -9.436 -4.649 -8.034 1.00 90.75 205 ILE A C 1
ATOM 1600 O O . ILE A 1 205 ? -9.286 -4.348 -9.220 1.00 90.75 205 ILE A O 1
ATOM 1604 N N . VAL A 1 206 ? -10.639 -4.921 -7.517 1.00 94.19 206 VAL A N 1
ATOM 1605 C CA . VAL A 1 206 ? -11.883 -4.873 -8.308 1.00 94.19 206 VAL A CA 1
ATOM 1606 C C . VAL A 1 206 ? -12.117 -3.465 -8.870 1.00 94.19 206 VAL A C 1
ATOM 1608 O O . VAL A 1 206 ? -12.309 -3.307 -10.078 1.00 94.19 206 VAL A O 1
ATOM 1611 N N . ILE A 1 207 ? -12.013 -2.435 -8.025 1.00 93.81 207 ILE A N 1
ATOM 1612 C CA . ILE A 1 207 ? -12.165 -1.025 -8.420 1.00 93.81 207 ILE A CA 1
ATOM 1613 C C . ILE A 1 207 ? -11.083 -0.622 -9.429 1.00 93.81 207 ILE A C 1
ATOM 1615 O O . ILE A 1 207 ? -11.382 -0.022 -10.465 1.00 93.81 207 ILE A O 1
ATOM 1619 N N . ALA A 1 208 ? -9.826 -0.987 -9.171 1.00 90.44 208 ALA A N 1
ATOM 1620 C CA . ALA A 1 208 ? -8.714 -0.707 -10.072 1.00 90.44 208 ALA A CA 1
ATOM 1621 C C . ALA A 1 208 ? -8.883 -1.396 -11.435 1.00 90.44 208 ALA A C 1
ATOM 1623 O O . ALA A 1 208 ? -8.440 -0.859 -12.451 1.00 90.44 208 ALA A O 1
ATOM 1624 N N . HIS A 1 209 ? -9.512 -2.572 -11.487 1.00 88.75 209 HIS A N 1
ATOM 1625 C CA . HIS A 1 209 ? -9.763 -3.281 -12.739 1.00 88.75 209 HIS A CA 1
ATOM 1626 C C . HIS A 1 209 ? -10.868 -2.622 -13.572 1.00 88.75 209 HIS A C 1
ATOM 1628 O O . HIS A 1 209 ? -10.717 -2.511 -14.788 1.00 88.75 209 HIS A O 1
ATOM 1634 N N . ALA A 1 210 ? -11.939 -2.158 -12.923 1.00 88.69 210 ALA A N 1
ATOM 1635 C CA . ALA A 1 210 ? -13.070 -1.501 -13.580 1.00 88.69 210 ALA A CA 1
ATOM 1636 C C . ALA A 1 210 ? -12.749 -0.076 -14.076 1.00 88.69 210 ALA A C 1
ATOM 1638 O O . ALA A 1 210 ? -13.472 0.470 -14.908 1.00 88.69 210 ALA A O 1
ATOM 1639 N N . ALA A 1 211 ? -11.664 0.535 -13.589 1.00 88.25 211 ALA A N 1
ATOM 1640 C CA . ALA A 1 211 ? -11.308 1.918 -13.883 1.00 88.25 211 ALA A CA 1
ATOM 1641 C C . ALA A 1 211 ? -10.219 2.072 -14.960 1.00 88.25 211 ALA A C 1
ATOM 1643 O O . ALA A 1 211 ? -9.124 1.511 -14.876 1.00 88.25 211 ALA A O 1
ATOM 1644 N N . ASP A 1 212 ? -10.449 2.980 -15.913 1.00 84.19 212 ASP A N 1
ATOM 1645 C CA . ASP A 1 212 ? -9.418 3.417 -16.867 1.00 84.19 212 ASP A CA 1
ATOM 1646 C C . ASP A 1 212 ? -8.259 4.157 -16.178 1.00 84.19 212 ASP A C 1
ATOM 1648 O O . ASP A 1 212 ? -7.089 3.988 -16.539 1.00 84.19 212 ASP A O 1
ATOM 1652 N N . ARG A 1 213 ? -8.585 4.985 -15.175 1.00 88.50 213 ARG A N 1
ATOM 1653 C CA . ARG A 1 213 ? -7.629 5.736 -14.349 1.00 88.50 213 ARG A CA 1
ATOM 1654 C C . ARG A 1 213 ? -7.527 5.117 -12.954 1.00 88.50 213 ARG A C 1
ATOM 1656 O O . ARG A 1 213 ? -7.924 5.733 -11.972 1.00 88.50 213 ARG A O 1
ATOM 1663 N N . ARG A 1 214 ? -6.980 3.902 -12.885 1.00 89.56 214 ARG A N 1
ATOM 1664 C CA . ARG A 1 214 ? -6.869 3.072 -11.664 1.00 89.56 214 ARG A CA 1
ATOM 1665 C C . ARG A 1 214 ? -6.451 3.863 -10.425 1.00 89.56 214 ARG A C 1
ATOM 1667 O O . ARG A 1 214 ? -7.203 3.930 -9.465 1.00 89.56 214 ARG A O 1
ATOM 1674 N N . ALA A 1 215 ? -5.287 4.515 -10.490 1.00 90.38 215 ALA A N 1
ATOM 1675 C CA . ALA A 1 215 ? -4.728 5.241 -9.353 1.00 90.38 215 ALA A CA 1
ATOM 1676 C C . ALA A 1 215 ? -5.637 6.384 -8.873 1.00 90.38 215 ALA A C 1
ATOM 1678 O O . ALA A 1 215 ? -5.808 6.554 -7.673 1.00 90.38 215 ALA A O 1
ATOM 1679 N N . PHE A 1 216 ? -6.257 7.123 -9.800 1.00 94.31 216 PHE A N 1
ATOM 1680 C CA . PHE A 1 216 ? -7.205 8.184 -9.459 1.00 94.31 216 PHE A CA 1
ATOM 1681 C C . PHE A 1 216 ? -8.430 7.621 -8.738 1.00 94.31 216 PHE A C 1
ATOM 1683 O O . PHE A 1 216 ? -8.775 8.107 -7.669 1.00 94.31 216 PHE A O 1
ATOM 1690 N N . VAL A 1 217 ? -9.067 6.594 -9.309 1.00 95.69 217 VAL A N 1
ATOM 1691 C CA . VAL A 1 217 ? -10.315 6.043 -8.761 1.00 95.69 217 V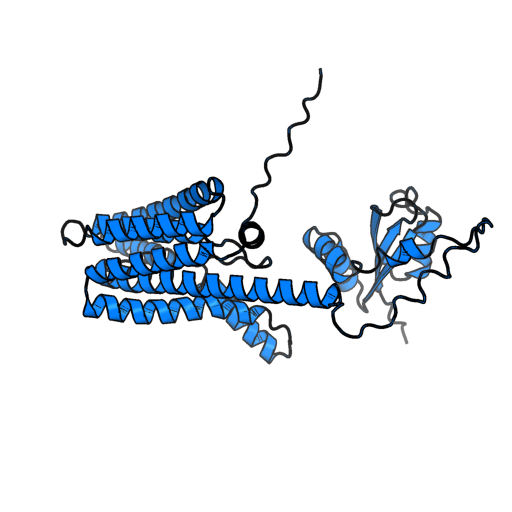AL A CA 1
ATOM 1692 C C . VAL A 1 217 ? -10.073 5.391 -7.402 1.00 95.69 217 VAL A C 1
ATOM 1694 O O . VAL A 1 217 ? -10.811 5.669 -6.465 1.00 95.69 217 VAL A O 1
ATOM 1697 N N . VAL A 1 218 ? -9.007 4.598 -7.266 1.00 95.31 218 VAL A N 1
ATOM 1698 C CA . VAL A 1 218 ? -8.629 3.973 -5.990 1.00 95.31 218 VAL A CA 1
ATOM 1699 C C . VAL A 1 218 ? -8.382 5.046 -4.926 1.00 95.31 218 VAL A C 1
ATOM 1701 O O . VAL A 1 218 ? -9.016 5.007 -3.878 1.00 95.31 218 VAL A O 1
ATOM 1704 N N . LEU A 1 219 ? -7.547 6.056 -5.197 1.00 96.31 219 LEU A N 1
ATOM 1705 C CA . LEU A 1 219 ? -7.266 7.123 -4.226 1.00 96.31 219 LEU A CA 1
ATOM 1706 C C . LEU A 1 219 ? -8.487 8.006 -3.919 1.00 96.31 219 LEU A C 1
ATOM 1708 O O . LEU A 1 219 ? -8.624 8.474 -2.791 1.00 96.31 219 LEU A O 1
ATOM 1712 N N . ALA A 1 220 ? -9.391 8.212 -4.878 1.00 98.06 220 ALA A N 1
ATOM 1713 C CA . ALA A 1 220 ? -10.654 8.905 -4.633 1.00 98.06 220 ALA A CA 1
ATOM 1714 C C . ALA A 1 220 ? -11.553 8.095 -3.683 1.00 98.06 220 ALA A C 1
ATOM 1716 O O . ALA A 1 220 ? -12.089 8.655 -2.731 1.00 98.06 220 ALA A O 1
ATOM 1717 N N . CYS A 1 221 ? -11.656 6.775 -3.873 1.00 98.06 221 CYS A N 1
ATOM 1718 C CA . CYS A 1 221 ? -12.363 5.896 -2.938 1.00 98.06 221 CYS A CA 1
ATOM 1719 C C . CYS A 1 221 ? -11.728 5.917 -1.540 1.00 98.06 221 CYS A C 1
ATOM 1721 O O . CYS A 1 221 ? -12.451 6.004 -0.552 1.00 98.06 221 CYS A O 1
ATOM 1723 N N . VAL A 1 222 ? -10.392 5.897 -1.447 1.00 97.94 222 VAL A N 1
ATOM 1724 C CA . VAL A 1 222 ? -9.664 6.054 -0.171 1.00 97.94 222 VAL A CA 1
ATOM 1725 C C . VAL A 1 222 ? -10.038 7.372 0.498 1.00 97.94 222 VAL A C 1
ATOM 1727 O O . VAL A 1 222 ? -10.392 7.378 1.671 1.00 97.94 222 VAL A O 1
ATOM 1730 N N . SER A 1 223 ? -10.008 8.482 -0.244 1.00 98.50 223 SER A N 1
ATOM 1731 C CA . SER A 1 223 ? -10.378 9.800 0.277 1.00 98.50 223 SER A CA 1
ATOM 1732 C C . SER A 1 223 ? -11.810 9.826 0.819 1.00 98.50 223 SER A C 1
ATOM 1734 O O . SER A 1 223 ? -12.019 10.296 1.937 1.00 98.50 223 SER A O 1
ATOM 1736 N N . VAL A 1 224 ? -12.775 9.256 0.088 1.00 98.50 224 VAL A N 1
ATOM 1737 C CA . VAL A 1 224 ? -14.177 9.158 0.529 1.00 98.50 224 VAL A CA 1
ATOM 1738 C C . VAL A 1 224 ? -14.309 8.311 1.796 1.00 98.50 224 VAL A C 1
ATOM 1740 O O . VAL A 1 224 ? -14.984 8.732 2.731 1.00 98.50 224 VAL A O 1
ATOM 1743 N N . LEU A 1 225 ? -13.641 7.155 1.869 1.00 98.25 225 LEU A N 1
ATOM 1744 C CA . LEU A 1 225 ? -13.662 6.308 3.068 1.00 98.25 225 LEU A CA 1
ATOM 1745 C C . LEU A 1 225 ? -13.052 7.018 4.284 1.00 98.25 225 LEU A C 1
ATOM 1747 O O . LEU A 1 225 ? -13.600 6.930 5.379 1.00 98.25 225 LEU A O 1
ATOM 1751 N N . LEU A 1 226 ? -11.955 7.757 4.093 1.00 98.00 226 LEU A N 1
ATOM 1752 C CA . LEU A 1 226 ? -11.323 8.536 5.160 1.00 98.00 226 LEU A CA 1
ATOM 1753 C C . LEU A 1 226 ? -12.175 9.738 5.588 1.00 98.00 226 LEU A C 1
ATOM 1755 O O . LEU A 1 226 ? -12.233 10.033 6.777 1.00 98.00 226 LEU A O 1
ATOM 1759 N N . ALA A 1 227 ? -12.870 10.399 4.657 1.00 98.12 227 ALA A N 1
ATOM 1760 C CA . ALA A 1 227 ? -13.831 11.458 4.979 1.00 98.12 227 ALA A CA 1
ATOM 1761 C C . ALA A 1 227 ? -15.017 10.902 5.777 1.00 98.12 227 ALA A C 1
ATOM 1763 O O . ALA A 1 227 ? -15.418 11.485 6.781 1.00 98.12 227 ALA A O 1
ATOM 1764 N N . ALA A 1 228 ? -15.541 9.739 5.376 1.00 97.44 228 ALA A N 1
ATOM 1765 C CA . ALA A 1 228 ? -16.587 9.052 6.124 1.00 97.44 228 ALA A CA 1
ATOM 1766 C C . ALA A 1 228 ? -16.105 8.687 7.538 1.00 97.44 228 ALA A C 1
ATOM 1768 O O . ALA A 1 228 ? -16.797 8.974 8.509 1.00 97.44 228 ALA A O 1
ATOM 1769 N N . ALA A 1 229 ? -14.893 8.138 7.673 1.00 96.56 229 ALA A N 1
ATOM 1770 C CA . ALA A 1 229 ? -14.289 7.840 8.972 1.00 96.56 229 ALA A CA 1
ATOM 1771 C C . ALA A 1 229 ? -14.110 9.096 9.845 1.00 96.56 229 ALA A C 1
ATOM 1773 O O . ALA A 1 229 ? -14.346 9.049 11.052 1.00 96.56 229 ALA A O 1
ATOM 1774 N N . ALA A 1 230 ? -13.733 10.227 9.242 1.00 95.62 230 ALA A N 1
ATOM 1775 C CA 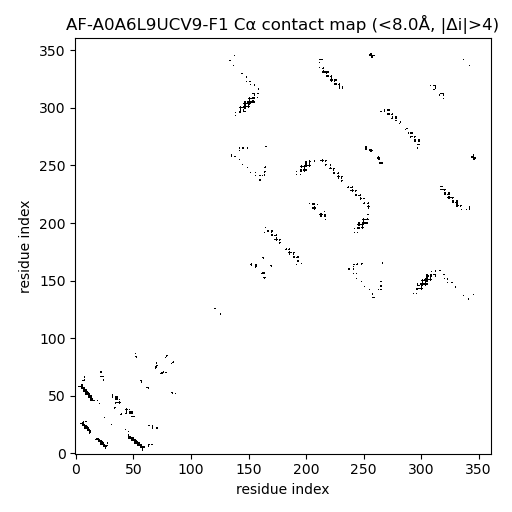. ALA A 1 230 ? -13.602 11.510 9.929 1.00 95.62 230 ALA A CA 1
ATOM 1776 C C . ALA A 1 230 ? -14.949 12.049 10.450 1.00 95.62 230 ALA A C 1
ATOM 1778 O O . ALA A 1 230 ? -14.972 12.768 11.447 1.00 95.62 230 ALA A O 1
ATOM 1779 N N . GLY A 1 231 ? -16.066 11.679 9.812 1.00 95.12 231 GLY A N 1
ATOM 1780 C CA . GLY A 1 231 ? -17.421 11.986 10.281 1.00 95.12 231 GLY A CA 1
ATOM 1781 C C . GLY A 1 231 ? -17.847 11.197 11.526 1.00 95.12 231 GLY A C 1
ATOM 1782 O O . GLY A 1 231 ? -18.705 11.657 12.272 1.00 95.12 231 GLY A O 1
ATOM 1783 N N . PHE A 1 232 ? -17.219 10.049 11.797 1.00 93.25 232 PHE A N 1
ATOM 1784 C CA . PHE A 1 232 ? -17.475 9.216 12.979 1.00 93.25 232 PHE A CA 1
ATOM 1785 C C . PHE A 1 232 ? -16.477 9.508 14.112 1.00 93.25 232 PHE A C 1
ATOM 1787 O O . PHE A 1 232 ? -15.838 8.603 14.637 1.00 93.25 232 PHE A O 1
ATOM 1794 N N . ALA A 1 233 ? -16.319 10.785 14.470 1.00 83.69 233 ALA A N 1
ATOM 1795 C CA . ALA A 1 233 ? -15.388 11.234 15.513 1.00 83.69 233 ALA A CA 1
ATOM 1796 C C . ALA A 1 233 ? -15.886 10.997 16.955 1.00 83.69 233 ALA A C 1
ATOM 1798 O O . ALA A 1 233 ? -15.123 11.172 17.903 1.00 83.69 233 ALA A O 1
ATOM 1799 N N . GLU A 1 234 ? -17.152 10.612 17.121 1.00 88.06 234 GLU A N 1
ATOM 1800 C CA . GLU A 1 234 ? -17.760 10.347 18.425 1.00 88.06 234 GLU A CA 1
ATOM 1801 C C . GLU A 1 234 ? -17.141 9.111 19.109 1.00 88.06 234 GLU A C 1
ATOM 1803 O O . GLU A 1 234 ? -16.988 8.070 18.457 1.00 88.06 234 GLU A O 1
ATOM 1808 N N . PRO A 1 235 ? -16.857 9.150 20.429 1.00 85.62 235 PRO A N 1
ATOM 1809 C CA . PRO A 1 235 ? -16.231 8.033 21.147 1.00 85.62 235 PRO A CA 1
ATOM 1810 C C . PRO A 1 235 ? -16.988 6.702 21.032 1.00 85.62 235 PRO A C 1
ATOM 1812 O O . PRO A 1 235 ? -16.375 5.637 20.986 1.00 85.62 235 PRO A O 1
ATOM 1815 N N . SER A 1 236 ? -18.321 6.747 20.941 1.00 89.88 236 SER A N 1
ATOM 1816 C CA . SER A 1 236 ? -19.172 5.558 20.787 1.00 89.88 236 SER A CA 1
ATOM 1817 C C . SER A 1 236 ? -19.025 4.872 19.423 1.00 89.88 236 SER A C 1
ATOM 1819 O O . SER A 1 236 ? -19.350 3.692 19.291 1.00 89.88 236 SER A O 1
ATOM 1821 N N . LEU A 1 237 ? -18.514 5.581 18.413 1.00 92.69 237 LEU A N 1
ATOM 1822 C CA . LEU A 1 237 ? -18.386 5.113 17.029 1.00 92.69 237 LEU A CA 1
ATOM 1823 C C . LEU A 1 237 ? -16.926 4.886 16.613 1.00 92.69 237 LEU A C 1
ATOM 1825 O O . LEU A 1 237 ? -16.649 4.616 15.442 1.00 92.69 237 LEU A O 1
ATOM 1829 N N . ILE A 1 238 ? -15.994 4.896 17.570 1.00 91.44 238 ILE A N 1
ATOM 1830 C CA . ILE A 1 238 ? -14.556 4.725 17.326 1.00 91.44 238 ILE A CA 1
ATOM 1831 C C . ILE A 1 238 ? -14.213 3.416 16.597 1.00 91.44 238 ILE A C 1
ATOM 1833 O O . ILE A 1 238 ? -13.299 3.382 15.774 1.00 91.44 238 ILE A O 1
ATOM 1837 N N . LEU A 1 239 ? -14.979 2.343 16.831 1.00 94.69 239 LEU A N 1
ATOM 1838 C CA . LEU A 1 239 ? -14.813 1.077 16.110 1.00 94.69 239 LEU A CA 1
ATOM 1839 C C . LEU A 1 239 ? -15.203 1.204 14.633 1.00 94.69 239 LEU A C 1
ATOM 1841 O O . LEU A 1 239 ? -14.516 0.661 13.771 1.00 94.69 239 LEU A O 1
ATOM 1845 N N . VAL A 1 240 ? -16.272 1.943 14.323 1.00 95.88 240 VAL A N 1
ATOM 1846 C CA . VAL A 1 240 ? -16.694 2.199 12.936 1.00 95.88 240 VAL A CA 1
ATOM 1847 C C . VAL A 1 240 ? -15.631 3.029 12.223 1.00 95.88 240 VAL A C 1
ATOM 1849 O O . VAL A 1 240 ? -15.203 2.666 11.126 1.00 95.88 240 VAL A O 1
ATOM 1852 N N . GLN A 1 241 ? -15.147 4.090 12.875 1.00 95.62 241 GLN A N 1
ATOM 1853 C CA . GLN A 1 241 ? -14.033 4.894 12.378 1.00 95.62 241 GLN A CA 1
ATOM 1854 C C . GLN A 1 241 ? -12.799 4.022 12.104 1.00 95.62 241 GLN A C 1
ATOM 1856 O O . GLN A 1 241 ? -12.249 4.071 11.004 1.00 95.62 241 GLN A O 1
ATOM 1861 N N . PHE A 1 242 ? -12.405 3.176 13.058 1.00 96.81 242 PHE A N 1
ATOM 1862 C CA . PHE A 1 242 ? -11.274 2.260 12.919 1.00 96.81 242 PHE A CA 1
ATOM 1863 C C . PHE A 1 242 ? -11.408 1.345 11.694 1.00 96.81 242 PHE A C 1
ATOM 1865 O O . PHE A 1 242 ? -10.504 1.317 10.857 1.00 96.81 242 PHE A O 1
ATOM 1872 N N . TYR A 1 243 ? -12.536 0.644 11.527 1.00 98.06 243 TYR A N 1
ATOM 1873 C CA . TYR A 1 243 ? -12.716 -0.266 10.390 1.00 98.06 243 TYR A CA 1
ATOM 1874 C C . TYR A 1 243 ? -12.782 0.459 9.043 1.00 98.06 243 TYR A C 1
ATOM 1876 O O . TYR A 1 243 ? -12.271 -0.070 8.055 1.00 98.06 243 TYR A O 1
ATOM 1884 N N . LEU A 1 244 ? -13.347 1.670 8.981 1.00 97.88 244 LEU A N 1
ATOM 1885 C CA . LEU A 1 244 ? -13.342 2.472 7.753 1.00 97.88 244 LEU A CA 1
ATOM 1886 C C . LEU A 1 244 ? -11.920 2.880 7.347 1.00 97.88 244 LEU A C 1
ATOM 1888 O O . LEU A 1 244 ? -11.568 2.767 6.170 1.00 97.88 244 LEU A O 1
ATOM 1892 N N . VAL A 1 245 ? -11.082 3.286 8.309 1.00 97.44 245 VAL A N 1
ATOM 1893 C CA . VAL A 1 245 ? -9.668 3.594 8.042 1.00 97.44 245 VAL A CA 1
ATOM 1894 C C . VAL A 1 245 ? -8.911 2.330 7.620 1.00 97.44 245 VAL A C 1
ATOM 1896 O O . VAL A 1 245 ? -8.182 2.364 6.629 1.00 97.44 245 VAL A O 1
ATOM 1899 N N . VAL A 1 246 ? -9.121 1.194 8.295 1.00 97.81 246 VAL A N 1
ATOM 1900 C CA . VAL A 1 246 ? -8.505 -0.098 7.933 1.00 97.81 246 VAL A CA 1
ATOM 1901 C C . VAL A 1 246 ? -8.894 -0.526 6.512 1.00 97.81 246 VAL A C 1
ATOM 1903 O O . VAL A 1 246 ? -8.035 -0.945 5.730 1.00 97.81 246 VAL A O 1
ATOM 1906 N N . LEU A 1 247 ? -10.170 -0.384 6.144 1.00 98.12 247 LEU A N 1
ATOM 1907 C CA . LEU A 1 247 ? -10.663 -0.688 4.801 1.00 98.12 247 LEU A CA 1
ATOM 1908 C C . LEU A 1 247 ? -10.001 0.218 3.750 1.00 98.12 247 LEU A C 1
ATOM 1910 O O . LEU A 1 247 ? -9.533 -0.276 2.721 1.00 98.12 247 LEU A O 1
ATOM 1914 N N . ALA A 1 248 ? -9.911 1.525 4.024 1.00 97.25 248 ALA A N 1
ATOM 1915 C CA . ALA A 1 248 ? -9.252 2.498 3.152 1.00 97.25 248 ALA A CA 1
ATOM 1916 C C . ALA A 1 248 ? -7.761 2.173 2.952 1.00 97.25 248 ALA A C 1
ATOM 1918 O O . ALA A 1 248 ? 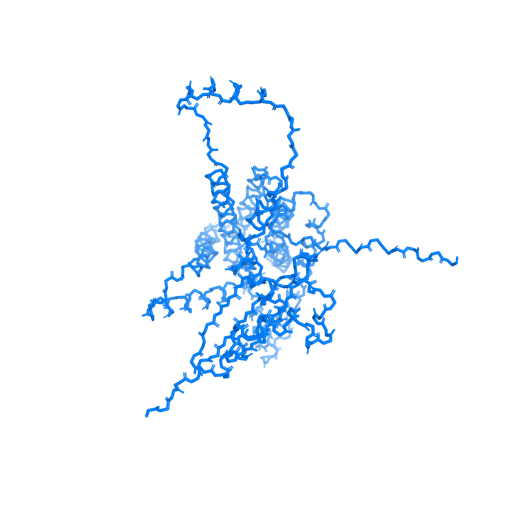-7.259 2.198 1.826 1.00 97.25 248 ALA A O 1
ATOM 1919 N N . MET A 1 249 ? -7.069 1.796 4.029 1.00 94.94 249 MET A N 1
ATOM 1920 C CA . MET A 1 249 ? -5.661 1.397 3.990 1.00 94.94 249 MET A CA 1
ATOM 1921 C C . MET A 1 249 ? -5.441 0.087 3.225 1.00 94.94 249 MET A C 1
ATOM 1923 O O . MET A 1 249 ? -4.445 -0.042 2.510 1.00 94.94 249 MET A O 1
ATOM 1927 N N . GLY A 1 250 ? -6.380 -0.861 3.299 1.00 94.06 250 GLY A N 1
ATOM 1928 C CA . GLY A 1 250 ? -6.375 -2.045 2.435 1.00 94.06 250 GLY A CA 1
ATOM 1929 C C . GLY A 1 250 ? -6.513 -1.677 0.954 1.00 94.06 250 GLY A C 1
ATOM 1930 O O . GLY A 1 250 ? -5.785 -2.198 0.109 1.00 94.06 250 GLY A O 1
ATOM 1931 N N . LEU A 1 251 ? -7.400 -0.729 0.641 1.00 94.44 251 LEU A N 1
ATOM 1932 C CA . LEU A 1 251 ? -7.713 -0.299 -0.724 1.00 94.44 251 LEU A CA 1
ATOM 1933 C C . LEU A 1 251 ? -6.542 0.435 -1.405 1.00 94.44 251 LEU A C 1
ATOM 1935 O O . LEU A 1 251 ? -6.288 0.217 -2.593 1.00 94.44 251 LEU A O 1
ATOM 1939 N N . VAL A 1 252 ? -5.770 1.232 -0.652 1.00 92.12 252 VAL A N 1
ATOM 1940 C CA . VAL A 1 252 ? -4.580 1.969 -1.132 1.00 92.12 252 VAL A CA 1
ATOM 1941 C C . VAL A 1 252 ? -3.574 1.081 -1.879 1.00 92.12 252 VAL A C 1
ATOM 1943 O O . VAL A 1 252 ? -2.973 1.544 -2.856 1.00 92.12 252 VAL A O 1
ATOM 1946 N N . ASN A 1 253 ? -3.408 -0.189 -1.491 1.00 86.69 253 ASN A N 1
ATOM 1947 C CA . ASN A 1 253 ? -2.425 -1.097 -2.100 1.00 86.69 253 ASN A CA 1
ATOM 1948 C C . ASN A 1 253 ? -2.683 -1.382 -3.587 1.00 86.69 253 ASN A C 1
ATOM 1950 O O . ASN A 1 253 ? -1.748 -1.702 -4.318 1.00 86.69 253 ASN A O 1
ATOM 1954 N N . ALA A 1 254 ? -3.920 -1.209 -4.061 1.00 87.56 254 ALA A N 1
ATOM 1955 C CA . ALA A 1 254 ? -4.268 -1.366 -5.472 1.00 87.56 254 ALA A CA 1
ATOM 1956 C C . ALA A 1 254 ? -3.855 -0.163 -6.349 1.00 87.56 254 ALA A C 1
ATOM 1958 O O . ALA A 1 254 ? -3.959 -0.218 -7.576 1.00 87.56 254 ALA A O 1
ATOM 1959 N N . THR A 1 255 ? -3.375 0.934 -5.747 1.00 84.88 255 THR A N 1
ATOM 1960 C CA . THR A 1 255 ? -2.971 2.147 -6.480 1.00 84.88 255 THR A CA 1
ATOM 1961 C C . THR A 1 255 ? -1.723 1.901 -7.334 1.00 84.88 255 THR A C 1
ATOM 1963 O O . THR A 1 255 ? -1.641 2.377 -8.471 1.00 84.88 255 THR A O 1
ATOM 1966 N N . VAL A 1 256 ? -0.743 1.166 -6.794 1.00 76.44 256 VAL A N 1
ATOM 1967 C CA . VAL A 1 256 ? 0.528 0.832 -7.455 1.00 76.44 256 VAL A CA 1
ATOM 1968 C C . VAL A 1 256 ? 0.949 -0.577 -7.046 1.00 76.44 256 VAL A C 1
ATOM 1970 O O . VAL A 1 256 ? 1.261 -0.809 -5.887 1.00 76.44 256 VAL A O 1
ATOM 1973 N N . GLU A 1 257 ? 1.030 -1.499 -8.006 1.00 66.69 257 GLU A N 1
ATOM 1974 C CA . GLU A 1 257 ? 1.481 -2.876 -7.744 1.00 66.69 257 GLU A CA 1
ATOM 1975 C C . GLU A 1 257 ? 2.976 -3.049 -8.056 1.00 66.69 257 GLU A C 1
ATOM 1977 O O . GLU A 1 257 ? 3.717 -3.712 -7.328 1.00 66.69 257 GLU A O 1
ATOM 1982 N N . HIS A 1 258 ? 3.436 -2.454 -9.164 1.00 61.62 258 HIS A N 1
ATOM 1983 C CA . HIS A 1 258 ? 4.802 -2.608 -9.658 1.00 61.62 258 HIS A CA 1
ATOM 1984 C C . HIS A 1 258 ? 5.330 -1.318 -10.279 1.00 61.62 258 HIS A C 1
ATOM 1986 O O . HIS A 1 258 ? 4.629 -0.630 -11.018 1.00 61.62 258 HIS A O 1
ATOM 1992 N N . ILE A 1 259 ? 6.622 -1.041 -10.097 1.00 58.94 259 ILE A N 1
ATOM 1993 C CA . ILE A 1 259 ? 7.321 0.002 -10.860 1.00 58.94 259 ILE A CA 1
ATOM 1994 C C . ILE A 1 259 ? 8.566 -0.592 -11.497 1.00 58.94 259 ILE A C 1
ATOM 1996 O O . ILE A 1 259 ? 9.458 -1.084 -10.814 1.00 58.94 259 ILE A O 1
ATOM 2000 N N . GLU A 1 260 ? 8.620 -0.559 -12.833 1.00 53.12 260 GLU A N 1
ATOM 2001 C CA . GLU A 1 260 ? 9.730 -1.106 -13.634 1.00 53.12 260 GLU A CA 1
ATOM 2002 C C . GLU A 1 260 ? 10.080 -2.575 -13.285 1.00 53.12 260 GLU A C 1
ATOM 2004 O O . GLU A 1 260 ? 11.226 -3.002 -13.431 1.00 53.12 260 GLU A O 1
ATOM 2009 N N . GLY A 1 261 ? 9.086 -3.364 -12.854 1.00 51.81 261 GLY A N 1
ATOM 2010 C CA . GLY A 1 261 ? 9.243 -4.775 -12.479 1.00 51.81 261 GLY A CA 1
ATOM 2011 C C . GLY A 1 261 ? 9.677 -5.017 -11.030 1.00 51.81 261 GLY A C 1
ATOM 2012 O O . GLY A 1 261 ? 9.879 -6.167 -10.654 1.00 51.81 261 GLY A O 1
ATOM 2013 N N . LEU A 1 262 ? 9.809 -3.967 -10.213 1.00 52.78 262 LEU A N 1
ATOM 2014 C CA . LEU A 1 262 ? 9.961 -4.096 -8.766 1.00 52.78 262 LEU A CA 1
ATOM 2015 C C . LEU A 1 262 ? 8.567 -4.098 -8.126 1.00 52.78 262 LEU A C 1
ATOM 2017 O O . LEU A 1 262 ? 7.818 -3.148 -8.371 1.00 52.78 262 LEU A O 1
ATOM 2021 N N . PRO A 1 263 ? 8.204 -5.122 -7.333 1.00 55.72 263 PRO A N 1
ATOM 2022 C CA . PRO A 1 263 ? 6.977 -5.088 -6.551 1.00 55.72 263 PRO A CA 1
ATOM 2023 C C . PRO A 1 263 ? 7.092 -3.974 -5.509 1.00 55.72 263 PRO A C 1
ATOM 2025 O O . PRO A 1 263 ? 8.096 -3.887 -4.793 1.00 55.72 263 PRO A O 1
ATOM 2028 N N . ILE A 1 264 ? 6.078 -3.116 -5.439 1.00 62.59 264 ILE A N 1
ATOM 2029 C CA . ILE A 1 264 ? 5.996 -2.043 -4.447 1.00 62.59 264 ILE A CA 1
ATOM 2030 C C . ILE A 1 264 ? 4.694 -2.237 -3.690 1.00 62.59 264 ILE A C 1
ATOM 2032 O O . ILE A 1 264 ? 3.715 -1.555 -3.944 1.00 62.59 264 ILE A O 1
ATOM 2036 N N . GLY A 1 265 ? 4.668 -3.198 -2.767 1.00 58.03 265 GLY A N 1
ATOM 2037 C CA . GLY A 1 265 ? 3.606 -3.180 -1.770 1.00 58.03 265 GLY A CA 1
ATOM 2038 C C . GLY A 1 265 ? 3.970 -2.159 -0.705 1.00 58.03 265 GLY A C 1
ATOM 2039 O O . GLY A 1 265 ? 5.028 -2.257 -0.078 1.00 58.03 265 GLY A O 1
ATOM 2040 N N . LEU A 1 266 ? 3.087 -1.182 -0.527 1.00 60.34 266 LEU A N 1
ATOM 2041 C CA . LEU A 1 266 ? 3.193 -0.115 0.469 1.00 60.34 266 LEU A CA 1
ATOM 2042 C C . LEU A 1 266 ? 3.182 -0.669 1.902 1.00 60.34 266 LEU A C 1
ATOM 2044 O O . LEU A 1 266 ? 3.670 -0.016 2.810 1.00 60.34 266 LEU A O 1
ATOM 2048 N N . THR A 1 267 ? 2.725 -1.910 2.084 1.00 60.31 267 THR A N 1
ATOM 2049 C CA . THR A 1 267 ? 2.733 -2.663 3.345 1.00 60.31 267 THR A CA 1
ATOM 2050 C C . THR A 1 267 ? 3.934 -3.593 3.533 1.00 60.31 267 THR A C 1
ATOM 2052 O O . THR A 1 267 ? 4.118 -4.152 4.611 1.00 60.31 267 THR A O 1
ATOM 2055 N N . TYR A 1 268 ? 4.814 -3.739 2.534 1.00 63.78 268 TYR A N 1
ATOM 2056 C CA . TYR A 1 268 ? 6.036 -4.552 2.645 1.00 63.78 268 TYR A CA 1
ATOM 2057 C C . TYR A 1 268 ? 7.274 -3.715 2.992 1.00 63.78 268 TYR A C 1
ATOM 2059 O O . TYR A 1 268 ? 8.393 -4.061 2.591 1.00 63.78 268 TYR A O 1
ATOM 2067 N N . VAL A 1 269 ? 7.104 -2.620 3.738 1.00 74.88 269 VAL A N 1
ATOM 2068 C CA . VAL A 1 269 ? 8.205 -1.706 4.081 1.00 74.88 269 VAL A CA 1
ATOM 2069 C C . VAL A 1 269 ? 9.307 -2.424 4.860 1.00 74.88 269 VAL A C 1
ATOM 2071 O O . VAL A 1 269 ? 10.482 -2.234 4.556 1.00 74.88 269 VAL A O 1
ATOM 2074 N N . THR A 1 270 ? 8.961 -3.354 5.755 1.00 81.62 270 THR A N 1
ATOM 2075 C CA . THR A 1 270 ? 9.938 -4.208 6.456 1.00 81.62 270 THR A CA 1
ATOM 2076 C C . THR A 1 270 ? 10.810 -5.004 5.478 1.00 81.62 270 THR A C 1
ATOM 2078 O O . THR A 1 270 ? 12.033 -5.070 5.615 1.00 81.62 270 THR A O 1
ATOM 2081 N N . GLY A 1 271 ? 10.204 -5.561 4.425 1.00 80.62 271 GLY A N 1
ATOM 2082 C CA . GLY A 1 271 ? 10.929 -6.276 3.374 1.00 80.62 271 GLY A CA 1
ATOM 2083 C C . GLY A 1 271 ? 11.795 -5.350 2.513 1.00 80.62 271 GLY A C 1
ATOM 2084 O O . GLY A 1 271 ? 12.903 -5.730 2.126 1.00 80.62 271 GLY A O 1
ATOM 2085 N N . ALA A 1 272 ? 11.316 -4.137 2.223 1.00 80.62 272 ALA A N 1
ATOM 2086 C CA . ALA A 1 272 ? 12.072 -3.111 1.505 1.00 80.62 272 ALA A CA 1
ATOM 2087 C C . ALA A 1 272 ? 13.307 -2.663 2.298 1.00 80.62 272 ALA A C 1
ATOM 2089 O O . ALA A 1 272 ? 14.407 -2.646 1.743 1.00 80.62 272 ALA A O 1
ATOM 2090 N N 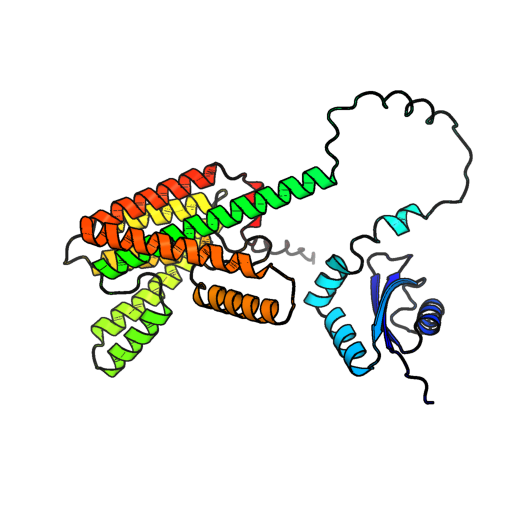. LEU A 1 273 ? 13.155 -2.424 3.602 1.00 86.19 273 LEU A N 1
ATOM 2091 C CA . LEU A 1 273 ? 14.241 -2.046 4.502 1.00 86.19 273 LEU A CA 1
ATOM 2092 C C . LEU A 1 273 ? 15.278 -3.171 4.644 1.00 86.19 273 LEU A C 1
ATOM 2094 O O . LEU A 1 273 ? 16.477 -2.923 4.547 1.00 86.19 273 LEU A O 1
ATOM 2098 N N . SER A 1 274 ? 14.837 -4.431 4.741 1.00 86.19 274 SER A N 1
ATOM 2099 C CA . SER A 1 274 ? 15.740 -5.595 4.710 1.00 86.19 274 SER A CA 1
ATOM 2100 C C . SER A 1 274 ? 16.525 -5.693 3.391 1.00 86.19 274 SER A C 1
ATOM 2102 O O . SER A 1 274 ? 17.721 -5.997 3.381 1.00 86.19 274 SER A O 1
ATOM 2104 N N . ARG A 1 275 ? 15.882 -5.433 2.241 1.00 85.38 275 ARG A N 1
ATOM 2105 C CA . ARG A 1 275 ? 16.573 -5.386 0.937 1.00 85.38 275 ARG A CA 1
ATOM 2106 C C . ARG A 1 275 ? 17.555 -4.218 0.850 1.00 85.38 275 ARG A C 1
ATOM 2108 O O . ARG A 1 275 ? 18.625 -4.398 0.276 1.00 85.38 275 ARG A O 1
ATOM 2115 N N . PHE A 1 276 ? 17.205 -3.067 1.416 1.00 89.06 276 PHE A N 1
ATOM 2116 C CA . PHE A 1 276 ? 18.084 -1.905 1.509 1.00 89.06 276 PHE A CA 1
ATOM 2117 C C . PHE A 1 276 ? 19.324 -2.213 2.361 1.00 89.06 276 PHE A C 1
ATOM 2119 O O . PHE A 1 276 ? 20.439 -2.043 1.876 1.00 89.06 276 PHE A O 1
ATOM 2126 N N . GLY A 1 277 ? 19.149 -2.790 3.556 1.00 90.44 277 GLY A N 1
ATOM 2127 C CA . GLY A 1 277 ? 20.255 -3.210 4.427 1.00 90.44 277 GLY A CA 1
ATOM 2128 C C . GLY A 1 277 ? 21.179 -4.240 3.770 1.00 90.44 277 GLY A C 1
ATOM 2129 O O . GLY A 1 277 ? 22.398 -4.090 3.795 1.00 90.44 277 GLY A O 1
ATOM 2130 N N . ARG A 1 278 ? 20.617 -5.236 3.067 1.00 89.31 278 ARG A N 1
ATOM 2131 C CA . ARG A 1 278 ? 21.416 -6.166 2.244 1.00 89.31 278 ARG A CA 1
ATOM 2132 C C . ARG A 1 278 ? 22.180 -5.455 1.125 1.00 89.31 278 ARG A C 1
ATOM 2134 O O . ARG A 1 278 ? 23.286 -5.868 0.795 1.00 89.31 278 ARG A O 1
ATOM 2141 N N . GLY A 1 279 ? 21.596 -4.412 0.538 1.00 88.94 279 GLY A N 1
ATOM 2142 C CA . GLY A 1 279 ? 22.243 -3.567 -0.464 1.00 88.94 279 GLY A CA 1
ATOM 2143 C C . GLY A 1 279 ? 23.473 -2.843 0.078 1.00 88.94 279 GLY A C 1
ATOM 2144 O O . GLY A 1 279 ? 24.528 -2.909 -0.547 1.00 88.94 279 GLY A O 1
ATOM 2145 N N . ILE A 1 280 ? 23.365 -2.253 1.274 1.00 91.69 280 ILE A N 1
ATOM 2146 C CA . ILE A 1 280 ? 24.507 -1.667 1.995 1.00 91.69 280 ILE A CA 1
ATOM 2147 C C . ILE A 1 280 ? 25.589 -2.727 2.212 1.00 91.69 280 ILE A C 1
ATOM 2149 O O . ILE A 1 280 ? 26.743 -2.495 1.869 1.00 91.69 280 ILE A O 1
ATOM 2153 N N . GLY A 1 281 ? 25.217 -3.914 2.703 1.00 93.44 281 GLY A N 1
ATOM 2154 C CA . GLY A 1 281 ? 26.167 -5.009 2.918 1.00 93.44 281 GLY A CA 1
ATOM 2155 C C . GLY A 1 281 ? 26.939 -5.393 1.651 1.00 93.44 281 GLY A C 1
ATOM 2156 O O . GLY A 1 281 ? 28.159 -5.505 1.685 1.00 93.44 281 GLY A O 1
ATOM 2157 N N . ARG A 1 282 ? 26.257 -5.522 0.503 1.00 91.38 282 ARG A N 1
ATOM 2158 C CA . ARG A 1 282 ? 26.928 -5.807 -0.779 1.00 91.38 282 ARG A CA 1
ATOM 2159 C C . ARG A 1 282 ? 27.814 -4.657 -1.248 1.00 91.38 282 ARG A C 1
ATOM 2161 O O . ARG A 1 282 ? 28.906 -4.909 -1.746 1.00 91.38 282 ARG A O 1
ATOM 2168 N N . PHE A 1 283 ? 27.375 -3.414 -1.056 1.00 92.69 283 PHE A N 1
ATOM 2169 C CA . PHE A 1 283 ? 28.176 -2.236 -1.383 1.00 92.69 283 PHE A CA 1
ATOM 2170 C C . PHE A 1 283 ? 29.490 -2.199 -0.592 1.00 92.69 283 PHE A C 1
ATOM 2172 O O . PHE A 1 283 ? 30.543 -1.928 -1.168 1.00 92.69 283 PHE A O 1
ATOM 2179 N N . LEU A 1 284 ? 29.447 -2.541 0.701 1.00 94.25 284 LEU A N 1
ATOM 2180 C CA . LEU A 1 284 ? 30.641 -2.661 1.546 1.00 94.25 284 LEU A CA 1
ATOM 2181 C C . LEU A 1 284 ? 31.586 -3.779 1.074 1.00 94.25 284 LEU A C 1
ATOM 2183 O O . LEU A 1 284 ? 32.795 -3.656 1.225 1.00 94.25 284 LEU A O 1
ATOM 2187 N N . LEU A 1 285 ? 31.050 -4.830 0.445 1.00 93.56 285 LEU A N 1
ATOM 2188 C CA . LEU A 1 285 ? 31.820 -5.918 -0.174 1.00 93.56 285 LEU A CA 1
ATOM 2189 C C . LEU A 1 285 ? 32.337 -5.581 -1.588 1.00 93.56 285 LEU A C 1
ATOM 2191 O O . LEU A 1 285 ? 32.904 -6.442 -2.257 1.00 93.56 285 LEU A O 1
ATOM 2195 N N . GLY A 1 286 ? 32.147 -4.345 -2.061 1.00 90.50 286 GLY A N 1
ATOM 2196 C CA . GLY A 1 286 ? 32.634 -3.880 -3.362 1.00 90.50 286 GLY A CA 1
ATOM 2197 C C . GLY A 1 286 ? 31.655 -4.052 -4.528 1.00 90.50 286 GLY A C 1
ATOM 2198 O O . GLY A 1 286 ? 31.998 -3.674 -5.651 1.00 90.50 286 GLY A O 1
ATOM 2199 N N . ASP A 1 287 ? 30.437 -4.555 -4.294 1.00 87.12 287 ASP A N 1
ATOM 2200 C CA . ASP A 1 287 ? 29.375 -4.572 -5.307 1.00 87.12 287 ASP A CA 1
ATOM 2201 C C . ASP A 1 287 ? 28.951 -3.133 -5.655 1.00 87.12 287 ASP A C 1
ATOM 2203 O O . ASP A 1 287 ? 28.727 -2.290 -4.782 1.00 87.12 287 ASP A O 1
ATOM 2207 N N . ARG A 1 288 ? 28.844 -2.828 -6.951 1.00 87.00 288 ARG A N 1
ATOM 2208 C CA . ARG A 1 288 ? 28.486 -1.494 -7.462 1.00 87.00 288 ARG A CA 1
ATOM 2209 C C . ARG A 1 288 ? 27.091 -1.448 -8.092 1.00 87.00 288 ARG A C 1
ATOM 2211 O O . ARG A 1 288 ? 26.774 -0.489 -8.798 1.00 87.00 288 ARG A O 1
ATOM 2218 N N . ASP A 1 289 ? 26.236 -2.440 -7.841 1.00 80.25 289 ASP A N 1
ATOM 2219 C CA . ASP A 1 289 ? 24.811 -2.335 -8.167 1.00 80.25 289 ASP A CA 1
ATOM 2220 C C . ASP A 1 289 ? 24.074 -1.444 -7.150 1.00 80.25 289 ASP A C 1
ATOM 2222 O O . ASP A 1 289 ? 23.977 -1.762 -5.967 1.00 80.25 289 ASP A O 1
ATOM 2226 N N . PHE A 1 290 ? 23.506 -0.329 -7.620 1.00 80.50 290 PHE A N 1
ATOM 2227 C CA . PHE A 1 290 ? 22.751 0.633 -6.805 1.00 80.50 290 PHE A CA 1
ATOM 2228 C C . PHE A 1 290 ? 21.229 0.469 -6.910 1.00 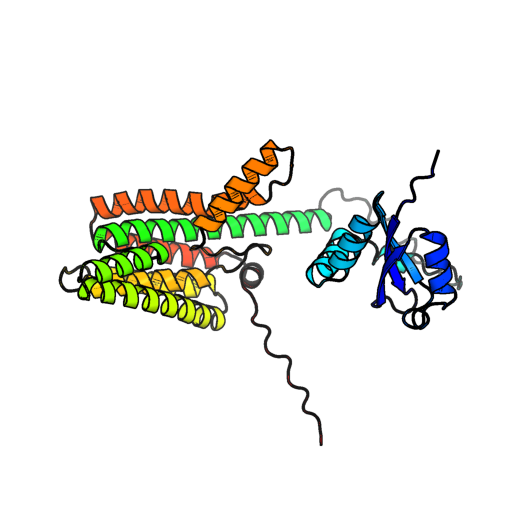80.50 290 PHE A C 1
ATOM 2230 O O . PHE A 1 290 ? 20.477 1.314 -6.417 1.00 80.50 290 PHE A O 1
ATOM 2237 N N . ALA A 1 291 ? 20.723 -0.593 -7.542 1.00 76.56 291 ALA A N 1
ATOM 2238 C CA . ALA A 1 291 ? 19.282 -0.810 -7.693 1.00 76.56 291 ALA A CA 1
ATOM 2239 C C . ALA A 1 291 ? 18.524 -0.877 -6.349 1.00 76.56 291 ALA A C 1
ATOM 2241 O O . ALA A 1 291 ? 17.344 -0.524 -6.290 1.00 76.56 291 ALA A O 1
ATOM 2242 N N . TRP A 1 292 ? 19.199 -1.272 -5.264 1.00 79.50 292 TRP A N 1
ATOM 2243 C CA . TRP A 1 292 ? 18.637 -1.362 -3.911 1.00 79.50 292 TRP A CA 1
ATOM 2244 C C . TRP A 1 292 ? 18.262 -0.005 -3.304 1.00 79.50 292 TRP A C 1
ATOM 2246 O O . TRP A 1 292 ? 17.366 0.049 -2.465 1.00 79.50 292 TRP A O 1
ATOM 2256 N N . THR A 1 293 ? 18.875 1.090 -3.761 1.00 84.00 293 THR A N 1
ATOM 2257 C CA . THR A 1 293 ? 18.626 2.445 -3.230 1.00 84.00 293 THR A CA 1
ATOM 2258 C C . THR A 1 293 ? 17.176 2.888 -3.406 1.00 84.00 293 THR A C 1
ATOM 2260 O O . THR A 1 293 ? 16.645 3.609 -2.575 1.00 84.00 293 THR A O 1
ATOM 2263 N N . VAL A 1 294 ? 16.480 2.388 -4.432 1.00 82.00 294 VAL A N 1
ATOM 2264 C CA . VAL A 1 294 ? 15.057 2.683 -4.677 1.00 82.00 294 VAL A CA 1
ATOM 2265 C C . VAL A 1 294 ? 14.158 2.242 -3.515 1.00 82.00 294 VAL A C 1
ATOM 2267 O O . VAL A 1 294 ? 13.103 2.833 -3.305 1.00 82.00 294 VAL A O 1
ATOM 2270 N N . GLN A 1 295 ? 14.572 1.234 -2.742 1.00 82.31 295 GLN A N 1
ATOM 2271 C CA . GLN A 1 295 ? 13.786 0.693 -1.630 1.00 82.31 295 GLN A CA 1
ATOM 2272 C C . GLN A 1 295 ? 13.659 1.673 -0.452 1.00 82.31 295 GLN A C 1
ATOM 2274 O O . GLN A 1 295 ? 12.758 1.496 0.362 1.00 82.31 295 GLN A O 1
ATOM 2279 N N . ILE A 1 296 ? 14.516 2.702 -0.367 1.00 88.25 296 ILE A N 1
ATOM 2280 C CA . ILE A 1 296 ? 14.428 3.715 0.695 1.00 88.25 296 ILE A CA 1
ATOM 2281 C C . ILE A 1 296 ? 13.294 4.712 0.452 1.00 88.25 296 ILE A C 1
ATOM 2283 O O . ILE A 1 296 ? 12.739 5.244 1.401 1.00 88.25 296 ILE A O 1
ATOM 2287 N N . VAL A 1 297 ? 12.911 4.930 -0.810 1.00 88.81 297 VAL A N 1
ATOM 2288 C CA . VAL A 1 297 ? 11.943 5.965 -1.201 1.00 88.81 297 VAL A CA 1
ATOM 2289 C C . VAL A 1 297 ? 10.577 5.788 -0.515 1.00 88.81 297 VAL A C 1
ATOM 2291 O O . VAL A 1 297 ? 10.101 6.763 0.069 1.00 88.81 297 VAL A O 1
ATOM 2294 N N . PRO A 1 298 ? 9.949 4.590 -0.510 1.00 87.06 298 PRO A N 1
ATOM 2295 C CA . PRO A 1 298 ? 8.721 4.370 0.254 1.00 87.06 298 PRO A CA 1
ATOM 2296 C C . PRO A 1 298 ? 8.896 4.640 1.753 1.00 87.06 298 PRO A C 1
ATOM 2298 O O . PRO A 1 298 ? 8.066 5.306 2.362 1.00 87.06 298 PRO A O 1
ATOM 2301 N N . TRP A 1 299 ? 9.995 4.162 2.349 1.00 89.44 299 TRP A N 1
ATOM 2302 C CA . TRP A 1 299 ? 10.251 4.313 3.784 1.00 89.44 299 TRP A CA 1
ATOM 2303 C C . TRP A 1 299 ? 10.445 5.782 4.183 1.00 89.44 299 TRP A C 1
ATOM 2305 O O . TRP A 1 299 ? 9.868 6.225 5.172 1.00 89.44 299 TRP A O 1
ATOM 2315 N N . SER A 1 300 ? 11.175 6.558 3.377 1.00 91.44 300 SER A N 1
ATOM 2316 C CA . SER A 1 300 ? 11.328 8.004 3.563 1.00 91.44 300 SER A CA 1
ATOM 2317 C C . SER A 1 300 ? 9.997 8.747 3.431 1.00 91.44 300 SER A C 1
ATOM 2319 O O . SER A 1 300 ? 9.723 9.642 4.221 1.00 91.44 300 SER A O 1
ATOM 2321 N N . GLY A 1 301 ? 9.146 8.370 2.471 1.00 92.50 301 GLY A N 1
ATOM 2322 C CA . GLY A 1 301 ? 7.793 8.925 2.381 1.00 92.50 301 GLY A CA 1
ATOM 2323 C C . GLY A 1 301 ? 6.988 8.629 3.647 1.00 92.50 301 GLY A C 1
ATOM 2324 O O . GLY A 1 301 ? 6.456 9.545 4.269 1.00 92.50 301 GLY A O 1
ATOM 2325 N N . MET A 1 302 ? 6.971 7.363 4.065 1.00 92.06 302 MET A N 1
ATOM 2326 C CA . MET A 1 302 ? 6.230 6.886 5.232 1.00 92.06 302 MET A CA 1
ATOM 2327 C C . MET A 1 302 ? 6.660 7.561 6.537 1.00 92.06 302 MET A C 1
ATOM 2329 O O . MET A 1 302 ? 5.790 7.997 7.282 1.00 92.06 302 MET A O 1
ATOM 2333 N N . ILE A 1 303 ? 7.963 7.694 6.815 1.00 94.69 303 ILE A N 1
ATOM 2334 C CA . ILE A 1 303 ? 8.430 8.328 8.061 1.00 94.69 303 ILE A CA 1
ATOM 2335 C C . ILE A 1 303 ? 8.055 9.813 8.115 1.00 94.69 303 ILE A C 1
ATOM 2337 O O . ILE A 1 303 ? 7.566 10.278 9.139 1.00 94.69 303 ILE A O 1
ATOM 2341 N N . VAL A 1 304 ? 8.203 10.544 7.004 1.00 97.38 304 VAL A N 1
ATOM 2342 C CA . VAL A 1 304 ? 7.805 11.959 6.936 1.00 97.38 304 VAL A CA 1
ATOM 2343 C C . VAL A 1 304 ? 6.289 12.086 7.099 1.00 97.38 304 VAL A C 1
ATOM 2345 O O . VAL A 1 304 ? 5.822 12.939 7.850 1.00 97.38 304 VAL A O 1
ATOM 2348 N N . GLY A 1 305 ? 5.522 11.199 6.460 1.00 97.38 305 GLY A N 1
ATOM 2349 C CA . GLY A 1 305 ? 4.072 11.124 6.615 1.00 97.38 305 GLY A CA 1
ATOM 2350 C C . GLY A 1 305 ? 3.654 10.876 8.058 1.00 97.38 305 GLY A C 1
ATOM 2351 O O . GLY A 1 305 ? 2.832 11.616 8.583 1.00 97.38 305 GLY A O 1
ATOM 2352 N N . ALA A 1 306 ? 4.260 9.887 8.715 1.00 97.06 306 ALA A N 1
ATOM 2353 C CA . ALA A 1 306 ? 3.962 9.525 10.096 1.00 97.06 306 ALA A CA 1
ATOM 2354 C C . ALA A 1 306 ? 4.301 10.643 11.086 1.00 97.06 306 ALA A C 1
ATOM 2356 O O . ALA A 1 306 ? 3.504 10.916 11.978 1.00 97.06 306 ALA A O 1
ATOM 2357 N N . ILE A 1 307 ? 5.432 11.334 10.904 1.00 98.38 307 ILE A N 1
ATOM 2358 C CA . ILE A 1 307 ? 5.799 12.490 11.735 1.00 98.38 307 ILE A CA 1
ATOM 2359 C C . ILE A 1 307 ? 4.736 13.587 11.610 1.00 98.38 307 ILE A C 1
ATOM 2361 O O . ILE A 1 307 ? 4.216 14.054 12.621 1.00 98.38 307 ILE A O 1
ATOM 2365 N N . ILE A 1 308 ? 4.365 13.967 10.382 1.00 98.25 308 ILE A N 1
ATOM 2366 C CA . ILE A 1 308 ? 3.330 14.988 10.167 1.00 98.25 308 ILE A CA 1
ATOM 2367 C C . ILE A 1 308 ? 1.976 14.510 10.704 1.00 98.25 308 ILE A C 1
ATOM 2369 O O . ILE A 1 308 ? 1.285 15.275 11.366 1.00 98.25 308 ILE A O 1
ATOM 2373 N N . GLY A 1 309 ? 1.612 13.247 10.477 1.00 98.06 309 GLY A N 1
ATOM 2374 C CA . GLY A 1 309 ? 0.377 12.655 10.989 1.00 98.06 309 GLY A CA 1
ATOM 2375 C C . GLY A 1 309 ? 0.296 12.682 12.513 1.00 98.06 309 GLY A C 1
ATOM 2376 O O . GLY A 1 309 ? -0.745 13.043 13.052 1.00 98.06 309 GLY A O 1
ATOM 2377 N N . ALA A 1 310 ? 1.399 12.390 13.205 1.00 98.06 310 ALA A N 1
ATOM 2378 C CA . ALA A 1 310 ? 1.469 12.467 14.661 1.00 98.06 310 ALA A CA 1
ATOM 2379 C C . ALA A 1 310 ? 1.282 13.906 15.169 1.00 98.06 310 ALA A C 1
ATOM 2381 O O . ALA A 1 310 ? 0.512 14.133 16.102 1.00 98.06 310 ALA A O 1
ATOM 2382 N N . PHE A 1 311 ? 1.917 14.891 14.520 1.00 98.19 311 PHE A N 1
ATOM 2383 C CA . PHE A 1 311 ? 1.696 16.305 14.842 1.00 98.19 311 PHE A CA 1
ATOM 2384 C C . PHE A 1 311 ? 0.243 16.732 14.596 1.00 98.19 311 PHE A C 1
ATOM 2386 O O . PHE A 1 311 ? -0.347 17.393 15.449 1.00 98.19 311 PHE A O 1
ATOM 2393 N N . LEU A 1 312 ? -0.354 16.334 13.468 1.00 97.31 312 LEU A N 1
ATOM 2394 C CA . LEU A 1 312 ? -1.747 16.653 13.148 1.00 97.31 312 LEU A CA 1
ATOM 2395 C C . LEU A 1 312 ? -2.718 16.022 14.148 1.00 97.31 312 LEU A C 1
ATOM 2397 O O . LEU A 1 312 ? -3.617 16.708 14.622 1.00 97.31 312 LEU A O 1
ATOM 2401 N N . ALA A 1 313 ? -2.530 14.749 14.498 1.00 96.12 313 ALA A N 1
ATOM 2402 C CA . ALA A 1 313 ? -3.362 14.071 15.490 1.00 96.12 313 ALA A CA 1
ATOM 2403 C C . ALA A 1 313 ? -3.219 14.697 16.883 1.00 96.12 313 ALA A C 1
ATOM 2405 O O . ALA A 1 313 ? -4.220 14.885 17.566 1.00 96.12 313 ALA A O 1
ATOM 2406 N N . GLY A 1 314 ? -2.001 15.075 17.285 1.00 96.00 314 GLY A N 1
ATOM 2407 C CA . GLY A 1 314 ? -1.766 15.762 18.557 1.00 96.00 314 GLY A CA 1
ATOM 2408 C C . GLY A 1 314 ? -2.401 17.154 18.620 1.00 96.00 314 GLY A C 1
ATOM 2409 O O . GLY A 1 314 ? -2.925 17.535 19.661 1.00 96.00 314 GLY A O 1
ATOM 2410 N N . ALA A 1 315 ? -2.383 17.904 17.514 1.00 97.12 315 ALA A N 1
ATOM 2411 C CA . ALA A 1 315 ? -2.917 19.265 17.467 1.00 97.12 315 ALA A CA 1
ATOM 2412 C C . ALA A 1 315 ? -4.436 19.331 17.227 1.00 97.12 315 ALA A C 1
ATOM 2414 O O . ALA A 1 315 ? -5.092 20.239 17.729 1.00 97.12 315 ALA A O 1
ATOM 2415 N N . LEU A 1 316 ? -4.992 18.410 16.432 1.00 95.31 316 LEU A N 1
ATOM 2416 C CA . LEU A 1 316 ? -6.367 18.490 15.917 1.00 95.31 316 LEU A CA 1
ATOM 2417 C C . LEU A 1 316 ? -7.262 17.323 16.357 1.00 95.31 316 LEU A C 1
ATOM 2419 O O . LEU A 1 316 ? -8.452 17.316 16.036 1.00 95.31 316 LEU A O 1
ATOM 2423 N N . GLY A 1 317 ? -6.716 16.319 17.047 1.00 91.81 317 GLY A N 1
ATOM 2424 C CA . GLY A 1 317 ? -7.460 15.127 17.449 1.00 91.81 317 GLY A CA 1
ATOM 2425 C C . GLY A 1 317 ? -8.135 14.448 16.255 1.00 91.81 317 GLY A C 1
ATOM 2426 O O . GLY A 1 317 ? -7.526 14.261 15.197 1.00 91.81 317 GLY A O 1
ATOM 2427 N N . ALA A 1 318 ? -9.417 14.102 16.404 1.00 87.25 318 ALA A N 1
ATOM 2428 C CA . ALA A 1 318 ? -10.192 13.417 15.368 1.00 87.25 318 ALA A CA 1
ATOM 2429 C C . ALA A 1 318 ? -10.308 14.217 14.055 1.00 87.25 318 ALA A C 1
ATOM 2431 O O . ALA A 1 318 ? -10.423 13.625 12.979 1.00 87.25 318 ALA A O 1
ATOM 2432 N N . HIS A 1 319 ? -10.199 15.553 14.106 1.00 93.25 319 HIS A N 1
ATOM 2433 C CA . HIS A 1 319 ? -10.245 16.391 12.906 1.00 93.25 319 HIS A CA 1
ATOM 2434 C C . HIS A 1 319 ? -9.032 16.194 11.984 1.00 93.25 319 HIS A C 1
ATOM 2436 O O . HIS A 1 319 ? -9.106 16.542 10.804 1.00 93.25 319 HIS A O 1
ATOM 2442 N N . ALA A 1 320 ? -7.942 15.585 12.466 1.00 96.75 320 ALA A N 1
ATOM 2443 C CA . ALA A 1 320 ? -6.786 15.253 11.639 1.00 96.75 320 ALA A CA 1
ATOM 2444 C C . ALA A 1 320 ? -7.157 14.355 10.443 1.00 96.75 320 ALA A C 1
ATOM 2446 O O . ALA A 1 320 ? -6.594 14.526 9.361 1.00 96.75 320 ALA A O 1
ATOM 2447 N N . LEU A 1 321 ? -8.144 13.457 10.583 1.00 96.06 321 LEU A N 1
ATOM 2448 C CA . LEU A 1 321 ? -8.582 12.578 9.488 1.00 96.06 321 LEU A CA 1
ATOM 2449 C C . LEU A 1 321 ? -9.180 13.340 8.296 1.00 96.06 321 LEU A C 1
ATOM 2451 O O . LEU A 1 321 ? -9.026 12.886 7.160 1.00 96.06 321 LEU A O 1
ATOM 2455 N N . TRP A 1 322 ? -9.782 14.518 8.508 1.00 97.75 322 TRP A N 1
ATOM 2456 C CA . TRP A 1 322 ? -10.234 15.374 7.403 1.00 97.75 322 TRP A CA 1
ATOM 2457 C C . TRP A 1 322 ? -9.059 15.832 6.540 1.00 97.75 322 TRP A C 1
ATOM 2459 O O . TRP A 1 322 ? -9.127 15.759 5.313 1.00 97.75 322 TRP A O 1
ATOM 2469 N N . LEU A 1 323 ? -7.944 16.218 7.165 1.00 97.62 323 LEU A N 1
ATOM 2470 C CA . LEU A 1 323 ? -6.734 16.617 6.443 1.00 97.62 323 LEU A CA 1
ATOM 2471 C C . LEU A 1 323 ? -6.097 15.439 5.700 1.00 97.62 323 LEU A C 1
ATOM 2473 O O . LEU A 1 323 ? -5.663 15.603 4.560 1.00 97.62 323 LEU A O 1
ATOM 2477 N N . VAL A 1 324 ? -6.095 14.242 6.297 1.00 97.81 324 VAL A N 1
ATOM 2478 C CA . VAL A 1 324 ? -5.624 13.022 5.620 1.00 97.81 324 VAL A CA 1
ATOM 2479 C C . VAL A 1 324 ? -6.497 12.711 4.397 1.00 97.81 324 VAL A C 1
ATOM 2481 O O . VAL A 1 324 ? -5.974 12.433 3.316 1.00 97.81 324 VAL A O 1
ATOM 2484 N N . SER A 1 325 ? -7.824 12.821 4.523 1.00 98.31 325 SER A N 1
ATOM 2485 C CA . SER A 1 325 ? -8.756 12.646 3.402 1.00 98.31 325 SER A CA 1
ATOM 2486 C C . SER A 1 325 ? -8.526 13.674 2.286 1.00 98.31 325 SER A C 1
ATOM 2488 O O . SER A 1 325 ? -8.485 13.303 1.107 1.00 98.31 325 SER A O 1
ATOM 2490 N N . MET A 1 326 ? -8.304 14.946 2.632 1.00 98.12 326 MET A N 1
ATOM 2491 C CA . MET A 1 326 ? -7.977 16.000 1.665 1.00 98.12 326 MET A CA 1
ATOM 2492 C C . MET A 1 326 ? -6.635 15.745 0.971 1.00 98.12 326 MET A C 1
ATOM 2494 O O . MET A 1 326 ? -6.528 15.931 -0.242 1.00 98.12 326 MET A O 1
ATOM 2498 N N . ALA A 1 327 ? -5.621 15.268 1.699 1.00 97.81 327 ALA A N 1
ATOM 2499 C CA . ALA A 1 327 ? -4.339 14.875 1.121 1.00 97.81 327 ALA A CA 1
ATOM 2500 C C . ALA A 1 327 ? -4.493 13.691 0.147 1.00 97.81 327 ALA A C 1
ATOM 2502 O O . ALA A 1 327 ? -3.889 13.697 -0.930 1.00 97.81 327 ALA A O 1
ATOM 2503 N N . ALA A 1 328 ? -5.345 12.712 0.476 1.00 97.94 328 ALA A N 1
ATOM 2504 C CA . ALA A 1 328 ? -5.687 11.608 -0.420 1.00 97.94 328 ALA A CA 1
ATOM 2505 C C . ALA A 1 328 ? -6.384 12.100 -1.699 1.00 97.94 328 ALA A C 1
ATOM 2507 O O . ALA A 1 328 ? -6.014 11.676 -2.797 1.00 97.94 328 ALA A O 1
ATOM 2508 N N . LEU A 1 329 ? -7.336 13.035 -1.577 1.00 98.25 329 LEU A N 1
ATOM 2509 C CA . LEU A 1 329 ? -8.022 13.641 -2.722 1.00 98.25 329 LEU A CA 1
ATOM 2510 C C . LEU A 1 329 ? -7.050 14.423 -3.605 1.00 98.25 329 LEU A C 1
ATOM 2512 O O . LEU A 1 329 ? -7.054 14.261 -4.825 1.00 98.25 329 LEU A O 1
ATOM 2516 N N . LEU A 1 330 ? -6.190 15.242 -2.998 1.00 97.94 330 LEU A N 1
ATOM 2517 C CA . LEU A 1 330 ? -5.167 15.994 -3.715 1.00 97.94 330 LEU A CA 1
ATOM 2518 C C . LEU A 1 330 ? -4.249 15.045 -4.490 1.00 97.94 330 LEU A C 1
ATOM 2520 O O . LEU A 1 330 ? -4.003 15.260 -5.677 1.00 97.94 330 LEU A O 1
ATOM 2524 N N . LEU A 1 331 ? -3.790 13.964 -3.855 1.00 96.06 331 LEU A N 1
ATOM 2525 C CA . LEU A 1 331 ? -2.965 12.961 -4.520 1.00 96.06 331 LEU A CA 1
ATOM 2526 C C . LEU A 1 331 ? -3.721 12.286 -5.672 1.00 96.06 331 LEU A C 1
ATOM 2528 O O . LEU A 1 331 ? -3.150 12.129 -6.754 1.00 96.06 331 LEU A O 1
ATOM 2532 N N . ALA A 1 332 ? -5.003 11.952 -5.481 1.00 96.38 332 ALA A N 1
ATOM 2533 C CA . ALA A 1 332 ? -5.860 11.430 -6.542 1.00 96.38 332 ALA A CA 1
ATOM 2534 C C . ALA A 1 332 ? -5.884 12.395 -7.738 1.00 96.38 332 ALA A C 1
ATOM 2536 O O . ALA A 1 332 ? -5.538 11.993 -8.852 1.00 96.38 332 ALA A O 1
ATOM 2537 N N . LEU A 1 333 ? -6.196 13.674 -7.511 1.00 96.75 333 LEU A N 1
ATOM 2538 C CA . LEU A 1 333 ? -6.231 14.710 -8.548 1.00 96.75 333 LEU A CA 1
ATOM 2539 C C . LEU A 1 333 ? -4.878 14.863 -9.255 1.00 96.75 333 LEU A C 1
ATOM 2541 O O . LEU A 1 333 ? -4.834 14.917 -10.484 1.00 96.75 333 LEU A O 1
ATOM 2545 N N . VAL A 1 334 ? -3.764 14.828 -8.517 1.00 94.25 334 VAL A N 1
ATOM 2546 C CA . VAL A 1 334 ? -2.409 14.864 -9.094 1.00 94.25 334 VAL A CA 1
ATOM 2547 C C . VAL A 1 334 ? -2.178 13.690 -10.052 1.00 94.25 334 VAL A C 1
ATOM 2549 O O . VAL A 1 334 ? -1.569 13.863 -11.114 1.00 94.25 334 VAL A O 1
ATOM 2552 N N . THR A 1 335 ? -2.713 12.499 -9.759 1.00 92.19 335 THR A N 1
ATOM 2553 C CA . THR A 1 335 ? -2.571 11.354 -10.675 1.00 92.19 335 THR A CA 1
ATOM 2554 C C . THR A 1 335 ? -3.253 11.574 -12.028 1.00 92.19 335 THR A C 1
ATOM 2556 O O . THR A 1 335 ? -2.862 10.927 -13.004 1.00 92.19 335 THR A O 1
ATOM 2559 N N . LEU A 1 336 ? -4.204 12.511 -12.150 1.00 91.69 336 LEU A N 1
ATOM 2560 C CA . LEU A 1 336 ? -4.842 12.837 -13.429 1.00 91.69 336 LEU A CA 1
ATOM 2561 C C . LEU A 1 336 ? -3.869 13.449 -14.446 1.00 91.69 336 LEU A C 1
ATOM 2563 O O . LEU A 1 336 ? -4.097 13.301 -15.652 1.00 91.69 336 LEU A O 1
ATOM 2567 N N . PHE A 1 337 ? -2.787 14.075 -13.977 1.00 89.00 337 PHE A N 1
ATOM 2568 C CA . PHE A 1 337 ? -1.732 14.641 -14.821 1.00 89.00 337 PHE A CA 1
ATOM 2569 C C . PHE A 1 337 ? -0.720 13.587 -15.297 1.00 89.00 337 PHE A C 1
ATOM 2571 O O . PHE A 1 337 ? 0.086 13.853 -16.190 1.00 89.00 337 PHE A O 1
ATOM 2578 N N . ILE A 1 338 ? -0.763 12.364 -14.751 1.00 86.19 338 ILE A N 1
ATOM 2579 C CA . ILE A 1 338 ? 0.098 11.264 -15.192 1.00 86.19 338 ILE A CA 1
ATOM 2580 C C . ILE A 1 338 ? -0.473 10.670 -16.496 1.00 86.19 338 ILE A C 1
ATOM 2582 O O . ILE A 1 338 ? -1.614 10.204 -16.511 1.00 86.19 338 ILE A O 1
ATOM 2586 N N . PRO A 1 339 ? 0.304 10.602 -17.597 1.00 80.81 339 PRO A N 1
ATOM 2587 C CA . PRO A 1 339 ? -0.191 10.082 -18.869 1.00 80.81 339 PRO A CA 1
ATOM 2588 C C . PRO A 1 339 ? -0.716 8.641 -18.766 1.00 80.81 339 PRO A C 1
ATOM 2590 O O . PRO A 1 339 ? -0.029 7.754 -18.253 1.00 80.81 339 PRO A O 1
ATOM 2593 N N . ARG A 1 340 ? -1.891 8.371 -19.355 1.00 71.50 340 ARG A N 1
ATOM 2594 C CA . ARG A 1 340 ? -2.556 7.045 -19.354 1.00 71.50 340 ARG A CA 1
ATOM 2595 C C . ARG A 1 340 ? -1.640 5.861 -19.736 1.00 71.50 340 ARG A C 1
ATOM 2597 O O . ARG A 1 340 ? -1.714 4.821 -19.080 1.00 71.50 340 ARG A O 1
ATOM 2604 N N . PRO A 1 341 ? -0.741 5.962 -20.744 1.00 68.94 341 PRO A N 1
ATOM 2605 C CA . PRO A 1 341 ? 0.154 4.854 -21.099 1.00 68.94 341 PRO A CA 1
ATOM 2606 C C . PRO A 1 341 ? 1.172 4.505 -20.005 1.00 68.94 341 PRO A C 1
ATOM 2608 O O . PRO A 1 341 ? 1.690 3.389 -19.988 1.00 68.94 341 PRO A O 1
ATOM 2611 N N . LEU A 1 342 ? 1.481 5.462 -19.122 1.00 67.88 342 LEU A N 1
ATOM 2612 C CA . LEU A 1 342 ? 2.371 5.277 -17.981 1.00 67.88 342 LEU A CA 1
ATOM 2613 C C . LEU A 1 342 ? 1.665 4.490 -16.873 1.00 67.88 342 LEU A C 1
ATOM 2615 O O . LEU A 1 342 ? 2.202 3.496 -16.395 1.00 67.88 342 LEU A O 1
ATOM 2619 N N . GLN A 1 343 ? 0.429 4.883 -16.548 1.00 65.25 343 GLN A N 1
ATOM 2620 C CA . GLN A 1 343 ? -0.393 4.245 -15.513 1.00 65.25 343 GLN A CA 1
ATOM 2621 C C . GLN A 1 343 ? -0.656 2.760 -15.818 1.00 65.25 343 GLN A C 1
ATOM 2623 O O . GLN A 1 343 ? -0.532 1.907 -14.943 1.00 65.25 343 GLN A O 1
ATOM 2628 N N . ARG A 1 344 ? -0.915 2.424 -17.092 1.00 62.09 344 ARG A N 1
ATOM 2629 C CA . ARG A 1 344 ? -1.149 1.039 -17.550 1.00 62.09 344 ARG A CA 1
ATOM 2630 C C . ARG A 1 344 ? 0.045 0.093 -17.361 1.00 62.09 344 ARG A C 1
ATOM 2632 O O . ARG A 1 344 ? -0.138 -1.111 -17.472 1.00 62.09 344 ARG A O 1
ATOM 2639 N N . ARG A 1 345 ? 1.260 0.610 -17.136 1.00 63.81 345 ARG A N 1
ATOM 2640 C CA . ARG A 1 345 ? 2.470 -0.203 -16.906 1.00 63.81 345 ARG A CA 1
ATOM 2641 C C . ARG A 1 345 ? 2.833 -0.363 -15.431 1.00 63.81 345 ARG A C 1
ATOM 2643 O O . ARG A 1 345 ? 3.731 -1.145 -15.140 1.00 63.81 345 ARG A O 1
ATOM 2650 N N . PHE A 1 346 ? 2.160 0.353 -14.531 1.00 62.28 346 PHE A N 1
ATOM 2651 C CA . PHE A 1 346 ? 2.355 0.208 -13.085 1.00 62.28 346 PHE A CA 1
ATOM 2652 C C . PHE A 1 346 ? 1.491 -0.895 -12.458 1.00 62.28 346 PHE A C 1
ATOM 2654 O O . PHE A 1 346 ? 1.540 -1.122 -11.252 1.00 62.28 346 PHE A O 1
ATOM 2661 N N . SER A 1 347 ? 0.697 -1.587 -13.276 1.00 54.69 347 SER A N 1
ATOM 2662 C CA . SER A 1 347 ? -0.227 -2.632 -12.844 1.00 54.69 347 SER A CA 1
ATOM 2663 C C . SER A 1 347 ? -0.194 -3.813 -13.810 1.00 54.69 347 SER A C 1
ATOM 2665 O O . SER A 1 347 ? 0.020 -3.637 -15.017 1.00 54.69 347 SER A O 1
ATOM 2667 N N . HIS A 1 348 ? -0.387 -5.026 -13.289 1.00 47.03 348 HIS A N 1
ATOM 2668 C CA . HIS A 1 348 ? -0.547 -6.196 -14.142 1.00 47.03 348 HIS A CA 1
ATOM 2669 C C . HIS A 1 348 ? -1.870 -6.055 -14.916 1.00 47.03 348 HIS A C 1
ATOM 2671 O O . HIS A 1 348 ? -2.927 -5.736 -14.365 1.00 47.03 348 HIS A O 1
ATOM 2677 N N . ARG A 1 349 ? -1.849 -6.309 -16.230 1.00 44.81 349 ARG A N 1
ATOM 2678 C CA . ARG A 1 349 ? -3.059 -6.851 -16.850 1.00 44.81 349 ARG A CA 1
ATOM 2679 C C . ARG A 1 349 ? -3.120 -8.288 -16.350 1.00 44.81 349 ARG A C 1
ATOM 2681 O O . ARG A 1 349 ? -2.240 -9.072 -16.704 1.00 44.81 349 ARG A O 1
ATOM 2688 N N . LEU A 1 350 ? -4.127 -8.625 -15.543 1.00 44.22 350 LEU A N 1
ATOM 2689 C CA . LEU A 1 350 ? -4.662 -9.984 -15.573 1.00 44.22 350 LEU A CA 1
ATOM 2690 C C . LEU A 1 350 ? -4.881 -10.259 -17.058 1.00 44.22 350 LEU A C 1
ATOM 2692 O O . LEU A 1 350 ? -5.630 -9.524 -17.706 1.00 44.22 350 LEU A O 1
ATOM 2696 N N . MET A 1 351 ? -4.076 -11.149 -17.641 1.00 39.16 351 MET A N 1
ATOM 2697 C CA . MET A 1 351 ? -4.227 -11.460 -19.053 1.00 39.16 351 MET A CA 1
ATOM 2698 C C . MET A 1 351 ? -5.660 -11.945 -19.196 1.00 39.16 351 MET A C 1
ATOM 2700 O O . MET A 1 351 ? -6.023 -12.942 -18.579 1.00 39.16 351 MET A O 1
ATOM 2704 N N . ALA A 1 352 ? -6.481 -11.192 -19.932 1.00 38.25 352 ALA A N 1
ATOM 2705 C CA . ALA A 1 352 ? -7.766 -11.690 -20.377 1.00 38.25 352 ALA A CA 1
ATOM 2706 C C . ALA A 1 352 ? -7.485 -13.075 -20.957 1.00 38.25 352 ALA A C 1
ATOM 2708 O O . ALA A 1 352 ? -6.587 -13.203 -21.798 1.00 38.25 352 ALA A O 1
ATOM 2709 N N . ALA A 1 353 ? -8.149 -14.096 -20.410 1.00 36.62 353 ALA A N 1
ATOM 2710 C CA . ALA A 1 353 ? -8.018 -15.460 -20.884 1.00 36.62 353 ALA A CA 1
ATOM 2711 C C . ALA A 1 353 ? -8.072 -15.423 -22.413 1.00 36.62 353 ALA A C 1
ATOM 2713 O O . ALA A 1 353 ? -8.959 -14.782 -22.984 1.00 36.62 353 ALA A O 1
ATOM 2714 N N . ALA A 1 354 ? -7.065 -16.015 -23.061 1.00 34.75 354 ALA A N 1
ATOM 2715 C CA . ALA A 1 354 ? -7.042 -16.114 -24.510 1.00 34.75 354 ALA A CA 1
ATOM 2716 C C . ALA A 1 354 ? -8.416 -16.632 -24.966 1.00 34.75 354 ALA A C 1
ATOM 2718 O O . ALA A 1 354 ? -8.934 -17.549 -24.318 1.00 34.75 354 ALA A O 1
ATOM 2719 N N . PRO A 1 355 ? -9.036 -16.049 -26.009 1.00 38.09 355 PRO A N 1
ATOM 2720 C CA . PRO A 1 355 ? -10.326 -16.527 -26.474 1.00 38.09 355 PRO A CA 1
ATOM 2721 C C . PRO A 1 355 ? -10.188 -18.024 -26.738 1.00 38.09 355 PRO A C 1
ATOM 2723 O O . PRO A 1 355 ? -9.342 -18.440 -27.533 1.00 38.09 355 PRO A O 1
ATOM 2726 N N . MET A 1 356 ? -10.958 -18.830 -25.999 1.00 39.19 356 MET A N 1
ATOM 2727 C CA . MET A 1 356 ? -11.036 -20.265 -26.227 1.00 39.19 356 MET A CA 1
ATOM 2728 C C . MET A 1 356 ? -11.396 -20.452 -27.694 1.00 39.19 356 MET A C 1
ATOM 2730 O O . MET A 1 356 ? -12.500 -20.109 -28.118 1.00 39.19 356 MET A O 1
ATOM 2734 N N . VAL A 1 357 ? -10.440 -20.961 -28.470 1.00 44.78 357 VAL A N 1
ATOM 2735 C CA . VAL A 1 357 ? -10.678 -21.429 -29.828 1.00 44.78 357 VAL A CA 1
ATOM 2736 C C . VAL A 1 357 ? -11.796 -22.460 -29.716 1.00 44.78 357 VAL A C 1
ATOM 2738 O O . VAL A 1 357 ? -11.586 -23.550 -29.182 1.00 44.78 357 VAL A O 1
ATOM 2741 N N . ARG A 1 358 ? -13.007 -22.092 -30.155 1.00 41.78 358 ARG A N 1
ATOM 2742 C CA . ARG A 1 358 ? -14.105 -23.039 -30.345 1.00 41.78 358 ARG A CA 1
ATOM 2743 C C . ARG A 1 358 ? -13.578 -24.112 -31.291 1.00 41.78 358 ARG A C 1
ATOM 2745 O O . ARG A 1 358 ? -13.400 -23.850 -32.476 1.00 41.78 358 AR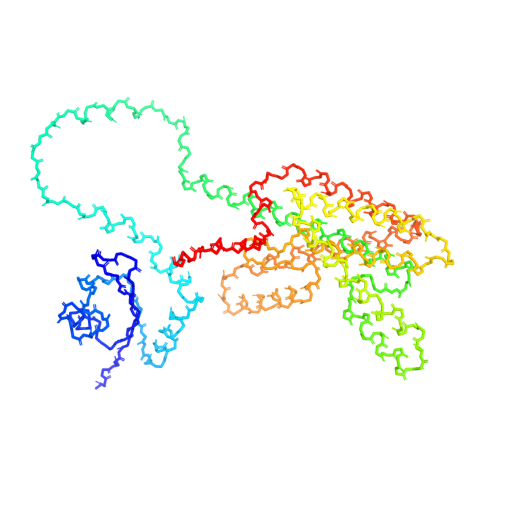G A O 1
ATOM 2752 N N . ARG A 1 359 ? -13.305 -25.306 -30.765 1.00 42.38 359 ARG A N 1
ATOM 2753 C CA . ARG A 1 359 ? -13.170 -26.499 -31.599 1.00 42.38 359 ARG A CA 1
ATOM 2754 C C . ARG A 1 359 ? -14.535 -26.722 -32.245 1.00 42.38 359 ARG A C 1
ATOM 2756 O O . ARG A 1 359 ? -15.505 -26.980 -31.534 1.00 42.38 359 ARG A O 1
ATOM 2763 N N . SER A 1 360 ? -14.617 -26.542 -33.560 1.00 48.81 360 SER A N 1
ATOM 2764 C CA . SER A 1 360 ? -15.736 -27.049 -34.347 1.00 48.81 360 SER A CA 1
ATOM 2765 C C . SER A 1 360 ? -15.770 -28.568 -34.188 1.00 48.81 360 SER A C 1
ATOM 2767 O O . SER A 1 360 ? -14.722 -29.213 -34.264 1.00 48.81 360 SER A O 1
ATOM 2769 N N . LYS A 1 361 ? -16.957 -29.094 -33.885 1.00 46.44 361 LYS A N 1
ATOM 2770 C CA . LYS A 1 361 ? -17.250 -30.524 -33.984 1.00 46.44 361 LYS A CA 1
ATOM 2771 C C . LYS A 1 361 ? -17.246 -30.962 -35.438 1.00 46.44 361 LYS A C 1
ATOM 2773 O O . LYS A 1 361 ? -17.605 -30.108 -36.282 1.00 46.44 361 LYS A O 1
#

Mean predicted aligned error: 16.56 Å

InterPro domains:
  IPR000305 GIY-YIG endonuclease [PF01541] (6-77)
  IPR000305 GIY-YIG endonuclease [PS50164] (5-81)
  IPR010699 Protein of unknown function DUF1275 [PF06912] (143-333)
  IPR035901 GIY-YIG endonuclease superfamily [G3DSA:3.40.1440.10] (1-88)
  IPR035901 GIY-YIG endonuclease superfamily [SSF82771] (6-74)

Organism: NCBI:txid293958